Protein AF-A0A7J4UPN2-F1 (afdb_monomer_lite)

Secondary structure (DSSP, 8-state):
-HHHHHHHHHHHHHHHHHHHHHHHHHHTT---HHHHHHHHHHHHHHHTT-HHHHHHHHHHHHHHHHHHHTT---HHHHHHHTHHHHHHHHHHHHHHHHHHHHHHHHHHHHHHHHHHHHHHHHHHHHHHHHHHHHHTS--S-HHHHHHHHHHHHHHHHHHHHHHHHHHHHHHHHS-HHHHHHHHHHHHHHHHHHHHHHHHHHHTS--S-HHHHHHHHHHHHHHHHHHHHHHHHHHHHHHHHHS----------------------

Foldseek 3Di:
DVVLVVLLVVLVVLLVVLVVLVVVCVVLVFDQVPLVVLSVVLVVCSVVSVSVSSSVSSVVSVVSSCVRPPPDDDPVSVCVVCVVVVVVVVVVVVVVVVVVVLVVLLVVLVVVLVVLVVVLVVLVVVLVVLVCCVPPVVVDDPVRSVVSNVVSVVVNVVSVVVSVVSLVVSLVSDDLVVQLVVLVVVLVVLVVVLVVLVCCVVPVVVDDPVRSVVSNVVSVVVNVVSVVSNVVSVVVVVVVVPDPDPPPPPPPDDDDDDDDDDDD

Sequence (264 aa):
MDRLKEVAIETRDLITDVQQRLEEAIEKGLETPLTRKELALAVLAFERSDFDTALERIRDAQLQYVLETKGQFNVVQFLIDWWGAVIGGILFLAFFLFLLYKKLWFVFAARRLRSLQQEEKVITNLLRENQDKFFSKKVISRSQYDRFDKQYRARLTKLRQLRLKLRNARVKYVDTKLALQKVRREKKKVEELMKEVQRKYLVKRSITRQQFGDIMKSHRTRLNEIDHEMATIRDREGKKKSSPRKSRSTSRTTKSSKKRGKRK

Radius of gyration: 42.17 Å; chains: 1; bounding box: 95×73×119 Å

pLDDT: mean 86.76, std 14.01, range [42.06, 98.31]

Structure (mmCIF, N/CA/C/O backbone):
data_AF-A0A7J4UPN2-F1
#
_entry.id   AF-A0A7J4UPN2-F1
#
loop_
_atom_site.group_PDB
_atom_site.id
_atom_site.type_symbol
_atom_site.label_atom_id
_atom_site.label_alt_id
_atom_site.label_comp_id
_atom_site.label_asym_id
_atom_site.label_entity_id
_atom_site.label_seq_id
_atom_site.pdbx_PDB_ins_code
_atom_site.Cartn_x
_atom_site.Cartn_y
_atom_site.Cartn_z
_atom_site.occupancy
_atom_site.B_iso_or_equiv
_atom_site.auth_seq_id
_atom_site.auth_comp_id
_atom_site.auth_asym_id
_atom_site.auth_atom_id
_atom_site.pdbx_PDB_model_num
ATOM 1 N N . MET A 1 1 ? 26.163 -11.593 -74.245 1.00 65.19 1 MET A N 1
ATOM 2 C CA . MET A 1 1 ? 26.880 -10.449 -73.640 1.00 65.19 1 MET A CA 1
ATOM 3 C C . MET A 1 1 ? 25.948 -9.598 -72.785 1.00 65.19 1 MET A C 1
ATOM 5 O O . MET A 1 1 ? 26.338 -9.268 -71.675 1.00 65.19 1 MET A O 1
ATOM 9 N N . ASP A 1 2 ? 24.724 -9.305 -73.235 1.00 83.81 2 ASP A N 1
ATOM 10 C CA . ASP A 1 2 ? 23.806 -8.419 -72.492 1.00 83.81 2 ASP A CA 1
ATOM 11 C C . ASP A 1 2 ? 23.350 -8.986 -71.141 1.00 83.81 2 ASP A C 1
ATOM 13 O O . ASP A 1 2 ? 23.403 -8.277 -70.142 1.00 83.81 2 ASP A O 1
ATOM 17 N N . ARG A 1 3 ? 23.070 -10.295 -71.065 1.00 91.12 3 ARG A N 1
ATOM 18 C CA . ARG A 1 3 ? 22.709 -10.975 -69.806 1.00 91.12 3 ARG A CA 1
ATOM 19 C C . ARG A 1 3 ? 23.763 -10.827 -68.699 1.00 91.12 3 ARG A C 1
ATOM 21 O O . ARG A 1 3 ? 23.411 -10.607 -67.552 1.00 91.12 3 ARG A O 1
ATOM 28 N N . LEU A 1 4 ? 25.054 -10.938 -69.024 1.00 90.62 4 LEU A N 1
ATOM 29 C CA . LEU A 1 4 ? 26.124 -10.834 -68.019 1.00 90.62 4 LEU A CA 1
ATOM 30 C C . LEU A 1 4 ? 26.258 -9.410 -67.474 1.00 90.62 4 LEU A C 1
ATOM 32 O O . LEU A 1 4 ? 26.531 -9.230 -66.293 1.00 90.62 4 LEU A O 1
ATOM 36 N N . LYS A 1 5 ? 26.046 -8.400 -68.327 1.00 92.62 5 LYS A N 1
ATOM 37 C CA . LYS A 1 5 ? 26.039 -6.997 -67.900 1.00 92.62 5 LYS A CA 1
ATOM 38 C C . LYS A 1 5 ? 24.860 -6.714 -66.976 1.00 92.62 5 LYS A C 1
ATOM 40 O O . LYS A 1 5 ? 25.038 -6.047 -65.967 1.00 92.62 5 LYS A O 1
ATOM 45 N N . GLU A 1 6 ? 23.688 -7.239 -67.316 1.00 94.94 6 GLU A N 1
ATOM 46 C CA . GLU A 1 6 ? 22.478 -7.104 -66.507 1.00 94.94 6 GLU A CA 1
ATOM 47 C C . GLU A 1 6 ? 22.651 -7.752 -65.126 1.00 94.94 6 GLU A C 1
ATOM 49 O O . GLU A 1 6 ? 22.466 -7.079 -64.116 1.00 94.94 6 GLU A O 1
ATOM 54 N N . VAL A 1 7 ? 23.137 -9.000 -65.075 1.00 95.50 7 VAL A N 1
ATOM 55 C CA . VAL A 1 7 ? 23.429 -9.712 -63.816 1.00 95.50 7 VAL A CA 1
ATOM 56 C C . VAL A 1 7 ? 24.490 -8.980 -62.992 1.00 95.50 7 VAL A C 1
ATOM 58 O O . VAL A 1 7 ? 24.354 -8.869 -61.776 1.00 95.50 7 VAL A O 1
ATOM 61 N N . ALA A 1 8 ? 25.534 -8.436 -63.624 1.00 95.38 8 ALA A N 1
ATOM 62 C CA . ALA A 1 8 ? 26.562 -7.672 -62.920 1.00 95.38 8 ALA A CA 1
ATOM 63 C C . ALA A 1 8 ? 26.012 -6.373 -62.300 1.00 95.38 8 ALA A C 1
ATOM 65 O O . ALA A 1 8 ? 26.395 -6.020 -61.185 1.00 95.38 8 ALA A O 1
ATOM 66 N N . ILE A 1 9 ? 25.112 -5.668 -62.993 1.00 96.75 9 ILE A N 1
ATOM 67 C CA . ILE A 1 9 ? 24.466 -4.457 -62.466 1.00 96.75 9 ILE A CA 1
ATOM 68 C C . ILE A 1 9 ? 23.531 -4.822 -61.305 1.00 96.75 9 ILE A C 1
ATOM 70 O O . ILE A 1 9 ? 23.691 -4.269 -60.220 1.00 96.75 9 ILE A O 1
ATOM 74 N N . GLU A 1 10 ? 22.647 -5.811 -61.488 1.00 97.12 10 GLU A N 1
ATOM 75 C CA . GLU A 1 10 ? 21.734 -6.294 -60.437 1.00 97.12 10 GLU A CA 1
ATOM 76 C C . GLU A 1 10 ? 22.513 -6.713 -59.184 1.00 97.12 10 GLU A C 1
ATOM 78 O O . GLU A 1 10 ? 22.207 -6.287 -58.072 1.00 97.12 10 GLU A O 1
ATOM 83 N N . THR A 1 11 ? 23.566 -7.513 -59.359 1.00 97.25 11 THR A N 1
ATOM 84 C CA . THR A 1 11 ? 24.370 -8.014 -58.240 1.00 97.25 11 THR A CA 1
ATOM 85 C C . THR A 1 11 ? 25.054 -6.874 -57.490 1.00 97.25 11 THR A C 1
ATOM 87 O O . THR A 1 11 ? 25.071 -6.876 -56.260 1.00 97.25 11 THR A O 1
ATOM 90 N N . ARG A 1 12 ? 25.587 -5.872 -58.200 1.00 97.75 12 ARG A N 1
ATOM 91 C CA . ARG A 1 12 ? 26.207 -4.694 -57.578 1.00 97.75 12 ARG A CA 1
ATOM 92 C C . ARG A 1 12 ? 25.202 -3.896 -56.746 1.00 97.75 12 ARG A C 1
ATOM 94 O O . ARG A 1 12 ? 25.528 -3.475 -55.632 1.00 97.75 12 ARG A O 1
ATOM 101 N N . ASP A 1 13 ? 24.002 -3.697 -57.276 1.00 97.88 13 ASP A N 1
ATOM 102 C CA . ASP A 1 13 ? 22.940 -2.969 -56.584 1.00 97.88 13 ASP A CA 1
ATOM 103 C C . ASP A 1 13 ? 22.497 -3.725 -55.320 1.00 97.88 13 ASP A C 1
ATOM 105 O O . ASP A 1 13 ? 22.393 -3.127 -54.248 1.00 97.88 13 ASP A O 1
ATOM 109 N N . LEU A 1 14 ? 22.350 -5.054 -55.401 1.00 97.75 14 LEU A N 1
ATOM 110 C CA . LEU A 1 14 ? 22.027 -5.903 -54.248 1.00 97.75 14 LEU A CA 1
ATOM 111 C C . LEU A 1 14 ? 23.143 -5.914 -53.194 1.00 97.75 14 LEU A C 1
ATOM 113 O O . LEU A 1 14 ? 22.849 -5.861 -52.001 1.00 97.75 14 LEU A O 1
ATOM 117 N N . ILE A 1 15 ? 24.416 -5.947 -53.607 1.00 97.94 15 ILE A N 1
ATOM 118 C CA . ILE A 1 15 ? 25.561 -5.838 -52.687 1.00 97.94 15 ILE A CA 1
ATOM 119 C C . ILE A 1 15 ? 25.488 -4.520 -51.911 1.00 97.94 15 ILE A C 1
ATOM 121 O O . ILE A 1 15 ? 25.641 -4.524 -50.690 1.00 97.94 15 ILE A O 1
ATOM 125 N N . THR A 1 16 ? 25.205 -3.415 -52.602 1.00 98.00 16 THR A N 1
ATOM 126 C CA . THR A 1 16 ? 25.114 -2.080 -51.992 1.00 98.00 16 THR A CA 1
ATOM 127 C C . THR A 1 16 ? 23.934 -1.990 -51.012 1.00 98.00 16 THR A C 1
ATOM 129 O O . THR A 1 16 ? 24.098 -1.497 -49.897 1.00 98.00 16 THR 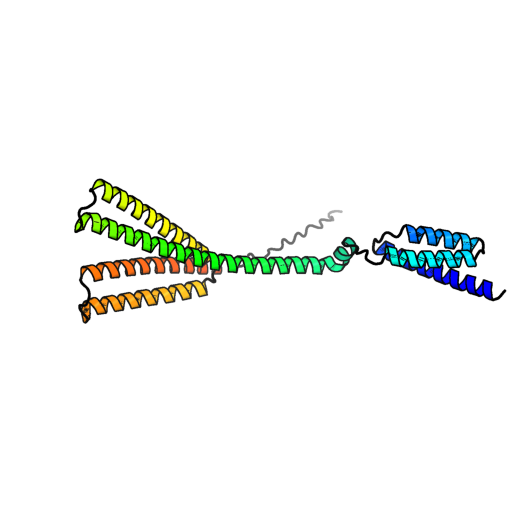A O 1
ATOM 132 N N . ASP A 1 17 ? 22.764 -2.528 -51.375 1.00 97.88 17 ASP A N 1
ATOM 133 C CA . ASP A 1 17 ? 21.579 -2.576 -50.500 1.00 97.88 17 ASP A CA 1
ATOM 134 C C . ASP A 1 17 ? 21.827 -3.416 -49.235 1.00 97.88 17 ASP A C 1
ATOM 136 O O . ASP A 1 17 ? 21.532 -2.973 -48.123 1.00 97.88 17 ASP A O 1
ATOM 140 N N . VAL A 1 18 ? 22.421 -4.608 -49.365 1.00 97.31 18 VAL A N 1
ATOM 141 C CA . VAL A 1 18 ? 22.729 -5.460 -48.203 1.00 97.31 18 VAL A CA 1
ATOM 142 C C . VAL A 1 18 ? 23.794 -4.826 -47.313 1.00 97.31 18 VAL A C 1
ATOM 144 O O . VAL A 1 18 ? 23.672 -4.910 -46.092 1.00 97.31 18 VAL A O 1
ATOM 147 N N . GLN A 1 19 ? 24.803 -4.161 -47.885 1.00 97.75 19 GLN A N 1
ATOM 148 C CA . GLN A 1 19 ? 25.806 -3.409 -47.121 1.00 97.75 19 GLN A CA 1
ATOM 149 C C . GLN A 1 19 ? 25.160 -2.309 -46.276 1.00 97.75 19 GLN A C 1
ATOM 151 O O . GLN A 1 19 ? 25.384 -2.265 -45.067 1.00 97.75 19 GLN A O 1
ATOM 156 N N . GLN A 1 20 ? 24.301 -1.484 -46.878 1.00 97.50 20 GLN A N 1
ATOM 157 C CA . GLN A 1 20 ? 23.612 -0.408 -46.166 1.00 97.50 20 GLN A CA 1
ATOM 158 C C . GLN A 1 20 ? 22.720 -0.952 -45.038 1.00 97.50 20 GLN A C 1
ATOM 160 O O . GLN A 1 20 ? 22.752 -0.463 -43.909 1.00 97.50 20 GLN A O 1
ATOM 165 N N . ARG A 1 21 ? 21.961 -2.020 -45.306 1.00 95.88 21 ARG A N 1
ATOM 166 C CA . ARG A 1 21 ? 21.126 -2.682 -44.290 1.00 95.88 21 ARG A CA 1
ATOM 167 C C . ARG A 1 21 ? 21.948 -3.266 -43.147 1.00 95.88 21 ARG A C 1
ATOM 169 O O . ARG A 1 21 ? 21.521 -3.235 -41.994 1.00 95.88 21 ARG A O 1
ATOM 176 N N . LEU A 1 22 ? 23.124 -3.805 -43.457 1.00 95.56 22 LEU A N 1
ATOM 177 C CA . LEU A 1 22 ? 24.036 -4.337 -42.460 1.00 95.56 22 LEU A CA 1
ATOM 178 C C . LEU A 1 22 ? 24.563 -3.227 -41.544 1.00 95.56 22 LEU A C 1
ATOM 180 O O . LEU A 1 22 ? 24.592 -3.418 -40.331 1.00 95.56 22 LEU A O 1
ATOM 184 N N . GLU A 1 23 ? 24.934 -2.075 -42.100 1.00 95.50 23 GLU A N 1
ATOM 185 C CA . GLU A 1 23 ? 25.352 -0.901 -41.325 1.00 95.50 23 GLU A CA 1
ATOM 186 C C . GLU A 1 23 ? 24.238 -0.425 -40.386 1.00 95.50 23 GLU A C 1
ATOM 188 O O . GLU A 1 23 ? 24.468 -0.297 -39.184 1.00 95.50 23 GLU A O 1
ATOM 193 N N . GLU A 1 24 ? 23.003 -0.292 -40.879 1.00 92.44 24 GLU A N 1
ATOM 194 C CA . GLU A 1 24 ? 21.856 0.059 -40.033 1.00 92.44 24 GLU A CA 1
ATOM 195 C C . GLU A 1 24 ? 21.603 -0.962 -38.914 1.00 92.44 24 GLU A C 1
ATOM 197 O O . GLU A 1 24 ? 21.225 -0.599 -37.796 1.00 92.44 24 GLU A O 1
ATOM 202 N N . ALA A 1 25 ? 21.767 -2.255 -39.204 1.00 91.31 25 ALA A N 1
ATOM 203 C CA . ALA A 1 25 ? 21.622 -3.306 -38.204 1.00 91.31 25 ALA A CA 1
ATOM 204 C C . ALA A 1 25 ? 22.700 -3.187 -37.117 1.00 91.31 25 ALA A C 1
ATOM 206 O O . ALA A 1 25 ? 22.389 -3.339 -35.936 1.00 91.31 25 ALA A O 1
ATOM 207 N N . ILE A 1 26 ? 23.933 -2.835 -37.491 1.00 89.81 26 ILE A N 1
ATOM 208 C CA . ILE A 1 26 ? 25.042 -2.596 -36.558 1.00 89.81 26 ILE A CA 1
ATOM 209 C C . ILE A 1 26 ? 24.778 -1.367 -35.690 1.00 89.81 26 ILE A C 1
ATOM 211 O O . ILE A 1 26 ? 24.984 -1.432 -34.480 1.00 89.81 26 ILE A O 1
ATOM 215 N N . GLU A 1 27 ? 24.283 -0.271 -36.270 1.00 89.31 27 GLU A N 1
ATOM 216 C CA . GLU A 1 27 ? 23.901 0.932 -35.517 1.00 89.31 27 GLU A CA 1
ATOM 217 C C . GLU A 1 27 ? 22.784 0.649 -34.507 1.00 89.31 27 GLU A C 1
ATOM 219 O O . GLU A 1 27 ? 22.793 1.171 -33.393 1.00 89.31 27 GLU A O 1
ATOM 224 N N . LYS A 1 28 ? 21.851 -0.243 -34.862 1.00 86.75 28 LYS A N 1
ATOM 225 C CA . LYS A 1 28 ? 20.802 -0.751 -33.963 1.00 86.75 28 LYS A CA 1
ATOM 226 C C . LYS A 1 28 ? 21.323 -1.798 -32.965 1.00 86.75 28 LYS A C 1
ATOM 228 O O . LYS A 1 28 ? 20.554 -2.280 -32.127 1.00 86.75 28 LYS A O 1
ATOM 233 N N . GLY A 1 29 ? 22.607 -2.153 -33.027 1.00 87.00 29 GLY A N 1
ATOM 234 C CA . GLY A 1 29 ? 23.266 -3.125 -32.156 1.00 87.00 29 GLY A CA 1
ATOM 235 C C . GLY A 1 29 ? 22.807 -4.570 -32.371 1.00 87.00 29 GLY A C 1
ATOM 236 O O . GLY A 1 29 ? 22.756 -5.333 -31.411 1.00 87.00 29 GLY A O 1
ATOM 237 N N . LEU A 1 30 ? 22.417 -4.927 -33.596 1.00 90.00 30 LEU A N 1
ATOM 238 C CA . LEU A 1 30 ? 22.050 -6.288 -33.991 1.00 90.00 30 LEU A CA 1
ATOM 239 C C . LEU A 1 30 ? 23.285 -7.050 -34.488 1.00 90.00 30 LEU A C 1
ATOM 241 O O . LEU A 1 30 ? 24.109 -6.515 -35.235 1.00 90.00 30 LEU A O 1
ATOM 245 N N . GLU A 1 31 ? 23.400 -8.316 -34.094 1.00 90.12 31 GLU A N 1
ATOM 246 C CA . GLU A 1 31 ? 24.482 -9.196 -34.535 1.00 90.12 31 GLU A CA 1
ATOM 247 C C . GLU A 1 31 ? 24.048 -10.000 -35.764 1.00 90.12 31 GLU A C 1
ATOM 249 O O . GLU A 1 31 ? 23.067 -10.741 -35.724 1.00 90.12 31 GLU A O 1
ATOM 254 N N . THR A 1 32 ? 24.803 -9.864 -36.856 1.00 93.12 32 THR A N 1
ATOM 255 C CA . THR A 1 32 ? 24.514 -10.484 -38.163 1.00 93.12 32 THR A CA 1
ATOM 256 C C . THR A 1 32 ? 25.732 -11.237 -38.732 1.00 93.12 32 THR A C 1
ATOM 258 O O . THR A 1 32 ? 26.275 -10.876 -39.786 1.00 93.12 32 THR A O 1
ATOM 261 N N . PRO A 1 33 ? 26.266 -12.243 -38.009 1.00 94.94 33 PRO A N 1
ATOM 262 C CA . PRO A 1 33 ? 27.505 -12.919 -38.386 1.00 94.94 33 PRO A CA 1
ATOM 263 C C . PRO A 1 33 ? 27.395 -13.718 -39.692 1.00 94.94 33 PRO A C 1
ATOM 265 O O . PRO A 1 33 ? 28.364 -13.746 -40.456 1.00 94.94 33 PRO A O 1
ATOM 268 N N . LEU A 1 34 ? 26.251 -14.354 -39.971 1.00 94.50 34 LEU A N 1
ATOM 269 C CA . LEU A 1 34 ? 26.072 -15.166 -41.177 1.00 94.50 34 LEU A CA 1
ATOM 270 C C . LEU A 1 34 ? 25.905 -14.268 -42.403 1.00 94.50 34 LEU A C 1
ATOM 272 O O . LEU A 1 34 ? 26.635 -14.435 -43.381 1.00 94.50 34 LEU A O 1
ATOM 276 N N . THR A 1 35 ? 25.074 -13.227 -42.291 1.00 96.31 35 THR A N 1
ATOM 277 C CA . THR A 1 35 ? 24.892 -12.230 -43.356 1.00 96.31 35 THR A CA 1
ATOM 278 C C . THR A 1 35 ? 26.224 -11.610 -43.781 1.00 96.31 35 THR A C 1
ATOM 280 O O . THR A 1 35 ? 26.509 -11.499 -44.972 1.00 96.31 35 THR A O 1
ATOM 283 N N . ARG A 1 36 ? 27.0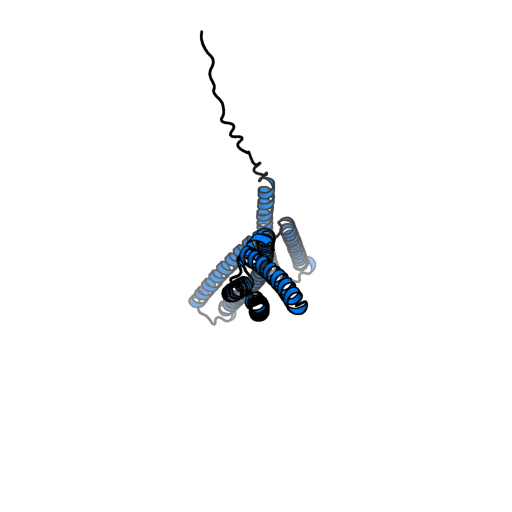81 -11.243 -42.814 1.00 96.56 36 ARG A N 1
ATOM 284 C CA . ARG A 1 36 ? 28.430 -10.712 -43.089 1.00 96.56 36 ARG A CA 1
ATOM 285 C C . ARG A 1 36 ? 29.289 -11.684 -43.885 1.00 96.56 36 ARG A C 1
ATOM 287 O O . ARG A 1 36 ? 30.027 -11.262 -44.774 1.00 96.56 36 ARG A O 1
ATOM 294 N N . LYS A 1 37 ? 29.221 -12.969 -43.541 1.00 97.62 37 LYS A N 1
ATOM 295 C CA . LYS A 1 37 ? 30.007 -14.016 -44.189 1.00 97.62 37 LYS A CA 1
ATOM 296 C C . LYS A 1 37 ? 29.568 -14.217 -45.639 1.00 97.62 37 LYS A C 1
ATOM 298 O O . LYS A 1 37 ? 30.428 -14.212 -46.515 1.00 97.62 37 LYS A O 1
ATOM 303 N N . GLU A 1 38 ? 28.269 -14.356 -45.904 1.00 97.25 38 GLU A N 1
ATOM 304 C CA . GLU A 1 38 ? 27.767 -14.531 -47.277 1.00 97.25 38 GLU A CA 1
ATOM 305 C C . GLU A 1 38 ? 27.972 -13.275 -48.130 1.00 97.25 38 GLU A C 1
ATOM 307 O O . GLU A 1 38 ? 28.371 -13.384 -49.287 1.00 97.25 38 GLU A O 1
ATOM 312 N N . LEU A 1 39 ? 27.819 -12.079 -47.550 1.00 97.88 39 LEU A N 1
ATOM 313 C CA . LEU A 1 39 ? 28.133 -10.824 -48.234 1.00 97.88 39 LEU A CA 1
ATOM 314 C C . LEU A 1 39 ? 29.610 -10.758 -48.655 1.00 97.88 39 LEU A C 1
ATOM 316 O O . LEU A 1 39 ? 29.910 -10.382 -49.785 1.00 97.88 39 LEU A O 1
ATOM 320 N N . ALA A 1 40 ? 30.538 -11.160 -47.781 1.00 98.00 40 ALA A N 1
ATOM 321 C CA . ALA A 1 40 ? 31.961 -11.201 -48.116 1.00 98.00 40 ALA A CA 1
ATOM 322 C C . ALA A 1 40 ? 32.261 -12.199 -49.250 1.00 98.00 40 ALA A C 1
ATOM 324 O O . ALA A 1 40 ? 33.056 -11.900 -50.140 1.00 98.00 40 ALA A O 1
ATOM 325 N N . LEU A 1 41 ? 31.603 -13.365 -49.255 1.00 97.62 41 LEU A N 1
ATOM 326 C CA . LEU A 1 41 ? 31.724 -14.344 -50.340 1.00 97.62 41 LEU A CA 1
ATOM 327 C C . LEU A 1 41 ? 31.147 -13.814 -51.661 1.00 97.62 41 LEU A C 1
ATOM 329 O O . LEU A 1 41 ? 31.763 -14.016 -52.707 1.00 97.62 41 LEU A O 1
ATOM 333 N N . ALA A 1 42 ? 30.017 -13.104 -51.613 1.00 98.06 42 ALA A N 1
ATOM 334 C CA . ALA A 1 42 ? 29.411 -12.466 -52.780 1.00 98.06 42 ALA A CA 1
ATOM 335 C C . ALA A 1 42 ? 30.342 -11.410 -53.397 1.00 98.06 42 ALA A C 1
ATOM 337 O O . ALA A 1 42 ? 30.559 -11.421 -54.607 1.00 98.06 42 ALA A O 1
ATOM 338 N N . VAL A 1 43 ? 30.952 -10.548 -52.572 1.00 98.19 43 VAL A N 1
ATOM 339 C CA . VAL A 1 43 ? 31.923 -9.534 -53.025 1.00 98.19 43 VAL A CA 1
ATOM 340 C C . VAL A 1 43 ? 33.150 -10.192 -53.663 1.00 98.19 43 VAL A C 1
ATOM 342 O O . VAL A 1 43 ? 33.551 -9.796 -54.754 1.00 98.19 43 VAL A O 1
ATOM 345 N N . LEU A 1 44 ? 33.702 -11.246 -53.051 1.00 98.25 44 LEU A N 1
ATOM 346 C CA . LEU A 1 44 ? 34.853 -11.971 -53.605 1.00 98.25 44 LEU A CA 1
ATOM 347 C C . LEU A 1 44 ? 34.544 -12.647 -54.952 1.00 98.25 44 LEU A C 1
ATOM 349 O O . LEU A 1 44 ? 35.398 -12.666 -55.839 1.00 98.25 44 LEU A O 1
ATOM 353 N N . ALA A 1 45 ? 33.348 -13.219 -55.116 1.00 97.38 45 ALA A N 1
ATOM 354 C CA . ALA A 1 45 ? 32.913 -13.792 -56.391 1.00 97.38 45 ALA A CA 1
ATOM 355 C C . ALA A 1 45 ? 32.712 -12.698 -57.457 1.00 97.38 45 ALA A C 1
ATOM 357 O O . ALA A 1 45 ? 33.156 -12.849 -58.596 1.00 97.38 45 ALA A O 1
ATOM 358 N N . PHE A 1 46 ? 32.133 -11.559 -57.062 1.00 97.81 46 PHE A N 1
ATOM 359 C C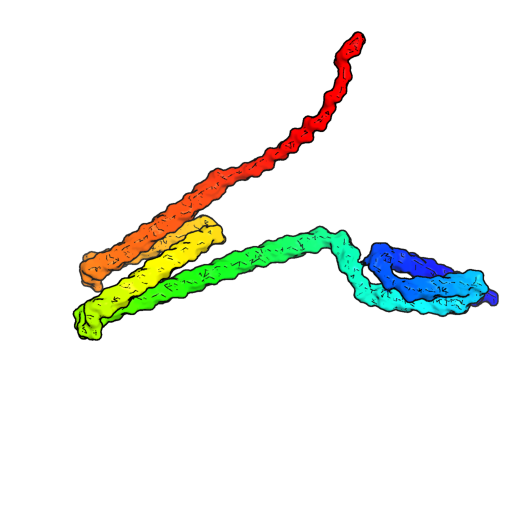A . PHE A 1 46 ? 31.918 -10.405 -57.932 1.00 97.81 46 PHE A CA 1
ATOM 360 C C . PHE A 1 46 ? 33.238 -9.810 -58.445 1.00 97.81 46 PHE A C 1
ATOM 362 O O . PHE A 1 46 ? 33.377 -9.554 -59.640 1.00 97.81 46 PHE A O 1
ATOM 369 N N . GLU A 1 47 ? 34.241 -9.655 -57.574 1.00 97.56 47 GLU A N 1
ATOM 370 C CA . GLU A 1 47 ? 35.589 -9.187 -57.940 1.00 97.56 47 GLU A CA 1
ATOM 371 C C . GLU A 1 47 ? 36.289 -10.123 -58.936 1.00 97.56 47 GLU A C 1
ATOM 373 O O . GLU A 1 47 ? 37.042 -9.675 -59.800 1.00 97.56 47 GLU A O 1
ATOM 378 N N . ARG A 1 48 ? 35.998 -11.428 -58.866 1.00 97.75 48 ARG A N 1
ATOM 379 C CA . ARG A 1 48 ? 36.477 -12.439 -59.823 1.00 97.75 48 ARG A CA 1
ATOM 380 C C . ARG A 1 48 ? 35.679 -12.474 -61.128 1.00 97.75 48 ARG A C 1
ATOM 382 O O . ARG A 1 48 ? 35.969 -13.308 -61.980 1.00 97.75 48 ARG A O 1
ATOM 389 N N . SER A 1 49 ? 34.709 -11.574 -61.300 1.00 96.50 49 SER A N 1
ATOM 390 C CA . SER A 1 49 ? 33.770 -11.549 -62.430 1.00 96.50 49 SER A CA 1
ATOM 391 C C . SER A 1 49 ? 32.895 -12.809 -62.550 1.00 96.50 49 SER A C 1
ATOM 393 O O . SER A 1 49 ? 32.350 -13.083 -63.619 1.00 96.50 49 SER A O 1
ATOM 395 N N . ASP A 1 50 ? 32.734 -13.569 -61.461 1.00 97.44 50 ASP A N 1
ATOM 396 C CA . ASP A 1 50 ? 31.816 -14.709 -61.366 1.00 97.44 50 ASP A CA 1
ATOM 397 C C . ASP A 1 50 ? 30.446 -14.213 -60.877 1.00 97.44 50 ASP A C 1
ATOM 399 O O . ASP A 1 50 ? 30.077 -14.327 -59.704 1.00 97.44 50 ASP A O 1
ATOM 403 N N . PHE A 1 51 ? 29.728 -13.548 -61.787 1.00 96.88 51 PHE A N 1
ATOM 404 C CA . PHE A 1 51 ? 28.513 -12.804 -61.452 1.00 96.88 51 PHE A CA 1
ATOM 405 C C . PHE A 1 51 ? 27.327 -13.703 -61.081 1.00 96.88 51 PHE A C 1
ATOM 407 O O . PHE A 1 51 ? 26.530 -13.312 -60.234 1.00 96.88 51 PHE A O 1
ATOM 414 N N . ASP A 1 52 ? 27.221 -14.905 -61.656 1.00 96.56 52 ASP A N 1
ATOM 415 C CA . ASP A 1 52 ? 26.140 -15.846 -61.330 1.00 96.56 52 ASP A CA 1
ATOM 416 C C . ASP A 1 52 ? 26.285 -16.362 -59.887 1.00 96.56 52 ASP A C 1
ATOM 418 O O . ASP A 1 52 ? 25.327 -16.322 -59.110 1.00 96.56 52 ASP A O 1
ATOM 422 N N . THR A 1 53 ? 27.501 -16.756 -59.489 1.00 97.06 53 THR A N 1
ATOM 423 C CA . THR A 1 53 ? 27.785 -17.182 -58.110 1.00 97.06 53 THR A CA 1
ATOM 424 C C . THR A 1 53 ? 27.624 -16.023 -57.128 1.00 97.06 53 THR A C 1
ATOM 426 O O . THR A 1 53 ? 27.074 -16.196 -56.039 1.00 97.06 53 THR A O 1
ATOM 429 N N . ALA A 1 54 ? 28.073 -14.819 -57.496 1.00 97.75 54 ALA A N 1
ATOM 430 C CA . ALA A 1 54 ? 27.897 -13.629 -56.667 1.00 97.75 54 ALA A CA 1
ATOM 431 C C . ALA A 1 54 ? 26.411 -13.295 -56.437 1.00 97.75 54 ALA A C 1
ATOM 433 O O . ALA A 1 54 ? 26.033 -12.953 -55.314 1.00 97.75 54 ALA A O 1
ATOM 434 N N . LEU A 1 55 ? 25.568 -13.451 -57.466 1.00 97.81 55 LEU A N 1
ATOM 435 C CA . LEU A 1 55 ? 24.123 -13.234 -57.381 1.00 97.81 55 LEU A CA 1
ATOM 436 C C . LEU A 1 55 ? 23.434 -14.243 -56.446 1.00 97.81 55 LEU A C 1
ATOM 438 O O . LEU A 1 55 ? 22.551 -13.877 -55.670 1.00 97.81 55 LEU A O 1
ATOM 442 N N . GLU A 1 56 ? 23.826 -15.515 -56.496 1.00 97.81 56 GLU A N 1
ATOM 443 C CA . GLU A 1 56 ? 23.305 -16.535 -55.579 1.00 97.81 56 GLU A CA 1
ATOM 444 C C . GLU A 1 56 ? 23.688 -16.209 -54.127 1.00 97.81 56 GLU A C 1
ATOM 446 O O . GLU A 1 56 ? 22.828 -16.134 -53.248 1.00 97.81 56 GLU A O 1
ATOM 451 N N . ARG A 1 57 ? 24.964 -15.875 -53.894 1.00 97.62 57 ARG A N 1
ATOM 452 C CA . ARG A 1 57 ? 25.487 -15.529 -52.563 1.00 97.62 57 ARG A CA 1
ATOM 453 C C . ARG A 1 57 ? 24.843 -14.286 -51.968 1.00 97.62 57 ARG A C 1
ATOM 455 O O . ARG A 1 57 ? 24.576 -14.256 -50.768 1.00 97.62 57 ARG A O 1
ATOM 462 N N . ILE A 1 58 ? 24.569 -13.259 -52.774 1.00 98.31 58 ILE A N 1
ATOM 463 C CA . ILE A 1 58 ? 23.916 -12.050 -52.259 1.00 98.31 58 ILE A CA 1
ATOM 464 C C . ILE A 1 58 ? 22.442 -12.295 -51.914 1.00 98.31 58 ILE A C 1
ATOM 466 O O . ILE A 1 58 ? 21.942 -11.728 -50.943 1.00 98.31 58 ILE A O 1
ATOM 470 N N . ARG A 1 59 ? 21.750 -13.184 -52.642 1.00 97.94 59 ARG A N 1
ATOM 471 C CA . ARG A 1 59 ? 20.379 -13.605 -52.307 1.00 97.94 59 ARG A CA 1
ATOM 472 C C . ARG A 1 59 ? 20.345 -14.414 -51.012 1.00 97.94 59 ARG A C 1
ATOM 474 O O . ARG A 1 59 ? 19.482 -14.168 -50.167 1.00 97.94 59 ARG A O 1
ATOM 481 N N . ASP A 1 60 ? 21.321 -15.296 -50.811 1.00 97.69 60 ASP A N 1
ATOM 482 C CA . ASP A 1 60 ? 21.502 -16.004 -49.542 1.00 97.69 60 ASP A CA 1
ATOM 483 C C . ASP A 1 60 ? 21.795 -15.033 -48.392 1.00 97.69 60 ASP A C 1
ATOM 485 O O . ASP A 1 60 ? 21.190 -15.143 -47.324 1.00 97.69 60 ASP A O 1
ATOM 489 N N . ALA A 1 61 ? 22.649 -14.028 -48.615 1.00 97.94 61 ALA A N 1
ATOM 490 C CA . ALA A 1 61 ? 22.919 -12.980 -47.634 1.00 97.94 61 ALA A CA 1
ATOM 491 C C . ALA A 1 61 ? 21.650 -12.180 -47.286 1.00 97.94 61 ALA A C 1
ATOM 493 O O . ALA A 1 61 ? 21.398 -11.921 -46.112 1.00 97.94 61 ALA A O 1
ATOM 494 N N . GLN A 1 62 ? 20.806 -11.831 -48.265 1.00 97.69 62 GLN A N 1
ATOM 495 C CA . GLN A 1 62 ? 19.516 -11.178 -48.004 1.00 97.69 62 GLN A CA 1
ATOM 496 C C . GLN A 1 62 ? 18.585 -12.056 -47.166 1.00 97.69 62 GLN A C 1
ATOM 498 O O . GLN A 1 62 ? 17.965 -11.569 -46.217 1.00 97.69 62 GLN A O 1
ATOM 503 N N . LEU A 1 63 ? 18.486 -13.346 -47.493 1.00 96.94 63 LEU A N 1
ATOM 504 C CA . LEU A 1 63 ? 17.662 -14.286 -46.740 1.00 96.94 63 LEU A CA 1
ATOM 505 C C . LEU A 1 63 ? 18.157 -14.407 -45.295 1.00 96.94 63 LEU A C 1
ATOM 507 O O . LEU A 1 63 ? 17.360 -14.309 -44.360 1.00 96.94 63 LEU A O 1
ATOM 511 N N . GLN A 1 64 ? 19.468 -14.563 -45.109 1.00 96.88 64 GLN A N 1
ATOM 512 C CA . GLN A 1 64 ? 20.091 -14.619 -43.790 1.00 96.88 64 GLN A CA 1
ATOM 513 C C . GLN A 1 64 ? 19.899 -13.318 -43.016 1.00 96.88 64 GLN A C 1
ATOM 515 O O . GLN A 1 64 ? 19.545 -13.384 -41.844 1.00 96.88 64 GLN A O 1
ATOM 520 N N . TYR A 1 65 ? 20.004 -12.155 -43.664 1.00 96.25 65 TYR A N 1
ATOM 521 C CA . TYR A 1 65 ? 19.739 -10.865 -43.029 1.00 96.25 65 TYR A CA 1
ATOM 522 C C . TYR A 1 65 ? 18.328 -10.815 -42.457 1.00 96.25 65 TYR A C 1
ATOM 524 O O . TYR A 1 65 ? 18.139 -10.438 -41.300 1.00 96.25 65 TYR A O 1
ATOM 532 N N . VAL A 1 66 ? 17.324 -11.237 -43.233 1.00 95.12 66 VAL A N 1
ATOM 533 C CA . VAL A 1 66 ? 15.946 -11.302 -42.736 1.00 95.12 66 VAL A CA 1
ATOM 534 C C . VAL A 1 66 ? 15.833 -12.293 -41.580 1.00 95.12 66 VAL A C 1
ATOM 536 O O . VAL A 1 66 ? 15.176 -11.976 -40.596 1.00 95.12 66 VAL A O 1
ATOM 539 N N . LEU A 1 67 ? 16.464 -13.465 -41.651 1.00 93.94 67 LEU A N 1
ATOM 540 C CA . LEU A 1 67 ? 16.401 -14.466 -40.579 1.00 93.94 67 LEU A CA 1
ATOM 541 C C . LEU A 1 67 ? 17.097 -14.010 -39.287 1.00 93.94 67 LEU A C 1
ATOM 543 O O . LEU A 1 67 ? 16.575 -14.263 -38.204 1.00 93.94 67 LEU A O 1
ATOM 547 N N . GLU A 1 68 ? 18.241 -13.334 -39.392 1.00 92.12 68 GLU A N 1
ATOM 548 C CA . GLU A 1 68 ? 19.022 -12.848 -38.250 1.00 92.12 68 GLU A CA 1
ATOM 549 C C . GLU A 1 68 ? 18.389 -11.603 -37.618 1.00 92.12 68 GLU A C 1
ATOM 551 O O . GLU A 1 68 ? 18.370 -11.480 -36.397 1.00 92.12 68 GLU A O 1
ATOM 556 N N . THR A 1 69 ? 17.819 -10.694 -38.414 1.00 92.12 69 THR A N 1
ATOM 557 C CA . THR A 1 69 ? 17.222 -9.452 -37.891 1.00 92.12 69 THR A CA 1
ATOM 558 C C . THR A 1 69 ? 15.766 -9.608 -37.459 1.00 92.12 69 THR A C 1
ATOM 560 O O . THR A 1 69 ? 15.302 -8.905 -36.553 1.00 92.12 69 THR A O 1
ATOM 563 N N . LYS A 1 70 ? 15.007 -10.534 -38.057 1.00 89.31 70 LYS A N 1
ATOM 564 C CA . LYS A 1 70 ? 13.589 -10.720 -37.732 1.00 89.31 70 LYS A CA 1
ATOM 565 C C . LYS A 1 70 ? 13.430 -11.341 -36.347 1.00 89.31 70 LYS A C 1
ATOM 567 O O . LYS A 1 70 ? 13.681 -12.519 -36.132 1.00 89.31 70 LYS A O 1
ATOM 572 N N . GLY A 1 71 ? 12.918 -10.540 -35.416 1.00 78.69 71 GLY A N 1
ATOM 573 C CA . GLY A 1 71 ? 12.635 -10.964 -34.043 1.00 78.69 71 GLY A CA 1
ATOM 574 C C . GLY A 1 71 ? 13.745 -10.644 -33.044 1.00 78.69 71 GLY A C 1
ATOM 575 O O . GLY A 1 71 ? 13.530 -10.824 -31.845 1.00 78.69 71 GLY A O 1
ATOM 576 N N . GLN A 1 72 ? 14.886 -10.107 -33.489 1.00 84.25 72 GLN A N 1
ATOM 577 C CA . GLN A 1 72 ? 15.867 -9.542 -32.571 1.00 84.25 72 GLN A CA 1
ATOM 578 C C . GLN A 1 72 ? 15.404 -8.157 -32.112 1.00 84.25 72 GLN A C 1
ATOM 580 O O . GLN A 1 72 ? 15.387 -7.186 -32.865 1.00 84.25 72 GLN A O 1
ATOM 585 N N . PHE A 1 73 ? 14.992 -8.078 -30.849 1.00 77.75 73 PHE A N 1
ATOM 586 C CA . PHE A 1 73 ? 14.661 -6.822 -30.193 1.00 77.75 73 PHE A CA 1
ATOM 587 C C . PHE A 1 73 ? 15.822 -6.406 -29.297 1.00 77.75 73 PHE A C 1
ATOM 589 O O . PHE A 1 73 ? 16.039 -6.997 -28.235 1.00 77.75 73 PHE A O 1
ATOM 596 N N . ASN A 1 74 ? 16.565 -5.378 -29.707 1.00 84.38 74 ASN A N 1
ATOM 597 C CA . ASN A 1 74 ? 17.611 -4.828 -28.861 1.00 84.38 74 ASN A CA 1
ATOM 598 C C . ASN A 1 74 ? 16.989 -3.968 -27.750 1.00 84.38 74 ASN A C 1
ATOM 600 O O . ASN A 1 74 ? 16.646 -2.799 -27.942 1.00 84.38 74 ASN A O 1
ATOM 604 N N . VAL A 1 75 ? 16.857 -4.567 -26.564 1.00 83.00 75 VAL A N 1
ATOM 605 C CA . VAL A 1 75 ? 16.320 -3.915 -25.361 1.00 83.00 75 VAL A CA 1
ATOM 606 C C . VAL A 1 75 ? 17.118 -2.658 -25.014 1.00 83.00 75 VAL A C 1
ATOM 608 O O . VAL A 1 75 ? 16.533 -1.679 -24.561 1.00 83.00 75 VAL A O 1
ATOM 611 N N . VAL A 1 76 ? 18.434 -2.652 -25.250 1.00 85.81 76 VAL A N 1
ATOM 612 C CA . VAL A 1 76 ? 19.301 -1.512 -24.924 1.00 85.81 76 VAL A CA 1
ATOM 613 C C . VAL A 1 76 ? 18.976 -0.318 -25.814 1.00 85.81 76 VAL A C 1
ATOM 615 O O . VAL A 1 76 ? 18.737 0.769 -25.292 1.00 85.81 76 VAL A O 1
ATOM 618 N N . GLN A 1 77 ? 18.889 -0.534 -27.129 1.00 85.12 77 GLN A N 1
ATOM 619 C CA . GLN A 1 77 ? 18.534 0.518 -28.082 1.00 85.12 77 GLN A CA 1
ATOM 620 C C . GLN A 1 77 ? 17.140 1.079 -27.785 1.00 85.12 77 GLN A C 1
ATOM 622 O O . GLN A 1 77 ? 16.962 2.288 -27.680 1.00 85.12 77 GLN A O 1
ATOM 627 N N . PHE A 1 78 ? 16.169 0.200 -27.515 1.00 88.44 78 PHE A N 1
ATOM 628 C CA . PHE A 1 78 ? 14.830 0.620 -27.111 1.00 88.44 78 PHE A CA 1
ATOM 629 C C . PHE A 1 78 ? 14.837 1.469 -25.831 1.00 88.44 78 PHE A C 1
ATOM 631 O O . PHE A 1 78 ? 14.131 2.474 -25.749 1.00 88.44 78 PHE A O 1
ATOM 638 N N . LEU A 1 79 ? 15.639 1.091 -24.830 1.00 90.44 79 LEU A N 1
ATOM 639 C CA . LEU A 1 79 ? 15.789 1.868 -23.602 1.00 90.44 79 LEU A CA 1
ATOM 640 C C . LEU A 1 79 ? 16.417 3.237 -23.864 1.00 90.44 79 LEU A C 1
ATOM 642 O O . LEU A 1 79 ? 15.995 4.192 -23.222 1.00 90.44 79 LEU A O 1
ATOM 646 N N . ILE A 1 80 ? 17.392 3.341 -24.769 1.00 90.19 80 ILE A N 1
ATOM 647 C CA . ILE A 1 80 ? 18.036 4.612 -25.131 1.00 90.19 80 ILE A CA 1
ATOM 648 C C . ILE A 1 80 ? 17.057 5.514 -25.881 1.00 90.19 80 ILE A C 1
ATOM 650 O O . ILE A 1 80 ? 16.926 6.681 -25.525 1.00 90.19 80 ILE A O 1
ATOM 654 N N . ASP A 1 81 ? 16.324 4.981 -26.854 1.00 91.56 81 ASP A N 1
ATOM 655 C CA . ASP A 1 81 ? 15.382 5.762 -27.660 1.00 91.56 81 ASP A CA 1
ATOM 656 C C . ASP A 1 81 ? 14.178 6.235 -26.827 1.00 91.56 81 ASP A C 1
ATOM 658 O O . ASP A 1 81 ? 13.696 7.360 -26.973 1.00 91.56 81 ASP A O 1
ATOM 662 N N . TRP A 1 82 ? 13.711 5.397 -25.894 1.00 94.56 82 TRP A N 1
ATOM 663 C CA . TRP A 1 82 ? 12.479 5.620 -25.129 1.00 94.56 82 TRP A CA 1
ATOM 664 C C . TRP A 1 82 ? 12.692 5.851 -23.630 1.00 94.56 82 TRP A C 1
ATOM 666 O O . TRP A 1 82 ? 11.739 5.744 -22.852 1.00 94.56 82 TRP A O 1
ATOM 676 N N . TRP A 1 83 ? 13.899 6.216 -23.190 1.00 93.94 83 TRP A N 1
ATOM 677 C CA . TRP A 1 83 ? 14.233 6.350 -21.762 1.00 93.94 83 TRP A CA 1
ATOM 678 C C . TRP A 1 83 ? 13.241 7.240 -20.990 1.00 93.94 83 TRP A C 1
ATOM 680 O O . TRP A 1 83 ? 12.822 6.904 -19.880 1.00 93.94 83 TRP A O 1
ATOM 690 N N . GLY A 1 84 ? 12.795 8.346 -21.598 1.00 95.81 84 GLY A N 1
ATOM 691 C CA . GLY A 1 84 ? 11.813 9.256 -21.007 1.00 95.81 84 GLY A CA 1
ATOM 692 C C . GLY A 1 84 ? 10.436 8.613 -20.807 1.00 95.81 84 GLY A C 1
ATOM 693 O O . GLY A 1 84 ? 9.818 8.790 -19.754 1.00 95.81 84 GLY A O 1
ATOM 694 N N . ALA A 1 85 ? 9.971 7.821 -21.777 1.00 95.81 85 ALA A N 1
ATOM 695 C CA . ALA A 1 85 ? 8.707 7.093 -21.681 1.00 95.81 85 ALA A CA 1
ATOM 696 C C . ALA A 1 85 ? 8.786 5.961 -20.649 1.00 95.81 85 ALA A C 1
ATOM 698 O O . ALA A 1 85 ? 7.850 5.781 -19.870 1.00 95.81 85 ALA A O 1
ATOM 699 N N . VAL A 1 86 ? 9.920 5.254 -20.579 1.00 94.88 86 VAL A N 1
ATOM 700 C CA . VAL A 1 86 ? 10.169 4.213 -19.570 1.00 94.88 86 VAL A CA 1
ATOM 701 C C . VAL A 1 86 ? 10.121 4.809 -18.160 1.00 94.88 86 VAL A C 1
ATOM 703 O O . VAL A 1 86 ? 9.377 4.319 -17.309 1.00 94.88 86 VAL A O 1
ATOM 706 N N . ILE A 1 87 ? 10.837 5.911 -17.910 1.00 95.88 87 ILE A N 1
ATOM 707 C CA . ILE A 1 87 ? 10.813 6.596 -16.607 1.00 95.88 87 ILE A CA 1
ATOM 708 C C . ILE A 1 87 ? 9.408 7.115 -16.287 1.00 95.88 87 ILE A C 1
ATOM 710 O O . ILE A 1 87 ? 8.923 6.928 -15.168 1.00 95.88 87 ILE A O 1
ATOM 714 N N . GLY A 1 88 ? 8.731 7.734 -17.258 1.00 97.38 88 GLY A N 1
ATOM 715 C CA . GLY A 1 88 ? 7.357 8.209 -17.099 1.00 97.38 88 GLY A CA 1
ATOM 716 C C . GLY A 1 88 ? 6.394 7.081 -16.722 1.00 97.38 88 GLY A C 1
ATOM 717 O O . GLY A 1 88 ? 5.617 7.224 -15.777 1.00 97.38 88 GLY A O 1
ATOM 718 N N . GLY A 1 89 ? 6.503 5.934 -17.395 1.00 97.38 89 GLY A N 1
ATOM 719 C CA . GLY A 1 89 ? 5.727 4.730 -17.111 1.00 97.38 89 GLY A CA 1
ATOM 720 C C . GLY A 1 89 ? 5.984 4.184 -15.707 1.00 97.38 89 GLY A C 1
ATOM 721 O O . GLY A 1 89 ? 5.033 3.895 -14.980 1.00 97.38 89 GLY A O 1
ATOM 722 N N . ILE A 1 90 ? 7.248 4.121 -15.277 1.00 96.50 90 ILE A N 1
ATOM 723 C CA . ILE A 1 90 ? 7.617 3.683 -13.922 1.00 96.50 90 ILE A CA 1
ATOM 724 C C . ILE A 1 90 ? 7.049 4.635 -12.863 1.00 96.50 90 ILE A C 1
ATOM 726 O O . ILE A 1 90 ? 6.469 4.180 -11.877 1.00 96.50 90 ILE 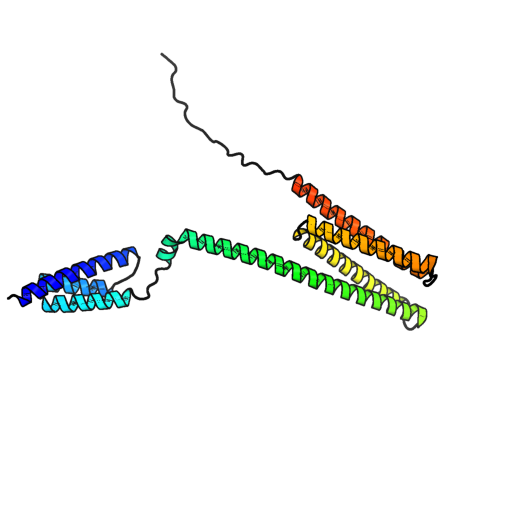A O 1
ATOM 730 N N . LEU A 1 91 ? 7.172 5.952 -13.055 1.00 97.19 91 LEU A N 1
ATOM 731 C CA . LEU A 1 91 ? 6.632 6.945 -12.122 1.00 97.19 91 LEU A CA 1
ATOM 732 C C . LEU A 1 91 ? 5.105 6.883 -12.043 1.00 97.19 91 LEU A C 1
ATOM 734 O O . LEU A 1 91 ? 4.536 6.950 -10.951 1.00 97.19 91 LEU A O 1
ATOM 738 N N . PHE A 1 92 ? 4.442 6.721 -13.187 1.00 97.44 92 PHE A N 1
ATOM 739 C CA . PHE A 1 92 ? 2.997 6.555 -13.259 1.00 97.44 92 PHE A CA 1
ATOM 740 C C . PHE A 1 92 ? 2.546 5.286 -12.531 1.00 97.44 92 PHE A C 1
ATOM 742 O O . PHE A 1 92 ? 1.649 5.337 -11.686 1.00 97.44 92 PHE A O 1
ATOM 749 N N . LEU A 1 93 ? 3.216 4.161 -12.784 1.00 97.62 93 LEU A N 1
ATOM 750 C CA . LEU A 1 93 ? 2.945 2.895 -12.115 1.00 97.62 93 LEU A CA 1
ATOM 751 C C . LEU A 1 93 ? 3.163 3.016 -10.600 1.00 97.62 93 LEU A C 1
ATOM 753 O O . LEU A 1 93 ? 2.284 2.650 -9.820 1.00 97.62 93 LEU A O 1
ATOM 757 N N . ALA A 1 94 ? 4.273 3.615 -10.165 1.00 97.12 94 ALA A N 1
ATOM 758 C CA . ALA A 1 94 ? 4.559 3.861 -8.753 1.00 97.12 94 ALA A CA 1
ATOM 759 C C . ALA A 1 94 ? 3.481 4.733 -8.086 1.00 97.12 94 ALA A C 1
ATOM 761 O O . ALA A 1 94 ? 3.035 4.437 -6.973 1.00 97.12 94 ALA A O 1
ATOM 762 N N . PHE A 1 95 ? 3.010 5.776 -8.775 1.00 96.06 95 PHE A N 1
ATOM 763 C CA . PHE A 1 95 ? 1.918 6.623 -8.300 1.00 96.06 95 PHE A CA 1
ATOM 764 C C . PHE A 1 95 ? 0.610 5.833 -8.137 1.00 96.06 95 PHE A C 1
ATOM 766 O O . PHE A 1 95 ? -0.058 5.942 -7.103 1.00 96.06 95 PHE A O 1
ATOM 773 N N . PHE A 1 96 ? 0.269 4.982 -9.107 1.00 96.31 96 PHE A N 1
ATOM 774 C CA . PHE A 1 96 ? -0.908 4.115 -9.032 1.00 96.31 96 PHE A CA 1
ATOM 775 C C . PHE A 1 96 ? -0.816 3.093 -7.896 1.00 96.31 96 PHE A C 1
ATOM 777 O O . PHE A 1 96 ? -1.763 2.972 -7.109 1.00 96.31 96 PHE A O 1
ATOM 784 N N . LEU A 1 97 ? 0.323 2.410 -7.742 1.00 95.94 97 LEU A N 1
ATOM 785 C CA . LEU A 1 97 ? 0.554 1.495 -6.620 1.00 95.94 97 LEU A CA 1
ATOM 786 C C . LEU A 1 97 ? 0.432 2.215 -5.273 1.00 95.94 97 LEU A C 1
ATOM 788 O O . LEU A 1 97 ? -0.184 1.689 -4.344 1.00 95.94 97 LEU A O 1
ATOM 792 N N . PHE A 1 98 ? 0.952 3.439 -5.167 1.00 93.19 98 PHE A N 1
ATOM 793 C CA . PHE A 1 98 ? 0.843 4.243 -3.954 1.00 93.19 98 PHE A CA 1
ATOM 794 C C . PHE A 1 98 ? -0.617 4.575 -3.598 1.00 93.19 98 PHE A C 1
ATOM 796 O O . PHE A 1 98 ? -1.033 4.430 -2.440 1.00 93.19 98 PHE A O 1
ATOM 803 N N . LEU A 1 99 ? -1.430 4.977 -4.582 1.00 89.69 99 LEU A N 1
ATOM 804 C CA . LEU A 1 99 ? -2.860 5.226 -4.374 1.00 89.69 99 LEU A CA 1
ATOM 805 C C . LEU A 1 99 ? -3.611 3.953 -3.963 1.00 89.69 99 LEU A C 1
ATOM 807 O O . LEU A 1 99 ? -4.438 3.989 -3.041 1.00 89.69 99 LEU A O 1
ATOM 811 N N . LEU A 1 100 ? -3.304 2.825 -4.608 1.00 92.62 100 LEU A N 1
ATOM 812 C CA . LEU A 1 100 ? -3.921 1.536 -4.312 1.00 92.62 100 LEU A CA 1
ATOM 813 C C . LEU A 1 100 ? -3.586 1.071 -2.890 1.00 92.62 100 LEU A C 1
ATOM 815 O O . LEU A 1 100 ? -4.490 0.721 -2.125 1.00 92.62 100 LEU A O 1
ATOM 819 N N . TYR A 1 101 ? -2.314 1.168 -2.498 1.00 91.94 101 TYR A N 1
ATOM 820 C CA . TYR A 1 101 ? -1.846 0.874 -1.145 1.00 91.94 101 TYR A CA 1
ATOM 821 C C . TYR A 1 101 ? -2.600 1.700 -0.097 1.00 91.94 101 TYR A C 1
ATOM 823 O O . TYR A 1 101 ? -3.126 1.155 0.878 1.00 91.94 101 TYR A O 1
ATOM 831 N N . LYS A 1 102 ? -2.752 3.012 -0.324 1.00 87.00 102 LYS A N 1
ATOM 832 C CA . LYS A 1 102 ? -3.500 3.897 0.582 1.00 87.00 102 LYS A CA 1
ATOM 833 C C . LYS A 1 102 ? -4.966 3.470 0.728 1.00 87.00 102 LYS A C 1
ATOM 835 O O . LYS A 1 102 ? -5.504 3.482 1.841 1.00 87.00 102 LYS A O 1
ATOM 840 N N . LYS A 1 103 ? -5.622 3.089 -0.373 1.00 87.94 103 LYS A N 1
ATOM 841 C CA . LYS A 1 103 ? -7.021 2.626 -0.371 1.00 87.94 103 LYS A CA 1
ATOM 842 C C . LYS A 1 103 ? -7.170 1.303 0.384 1.00 87.94 103 LYS A C 1
ATOM 844 O O . LYS A 1 103 ? -8.044 1.196 1.247 1.00 87.94 103 LYS A O 1
ATOM 849 N N . LEU A 1 104 ? -6.301 0.330 0.111 1.00 89.94 104 LEU A N 1
ATOM 850 C CA . LEU A 1 104 ? -6.279 -0.967 0.794 1.00 89.94 104 LEU A CA 1
ATOM 851 C C . LEU A 1 104 ? -6.053 -0.804 2.296 1.00 89.94 104 LEU A C 1
ATOM 853 O O . LEU A 1 104 ? -6.823 -1.336 3.098 1.00 89.94 104 LEU A O 1
ATOM 857 N N . TRP A 1 105 ? -5.069 0.008 2.682 1.00 87.75 105 TRP A N 1
ATOM 858 C CA . TRP A 1 105 ? -4.774 0.294 4.082 1.00 87.75 105 TRP A CA 1
ATOM 859 C C . TRP A 1 105 ? -5.982 0.905 4.808 1.00 87.75 105 TRP A C 1
ATOM 861 O O . TRP A 1 105 ? -6.308 0.512 5.929 1.00 87.75 105 TRP A O 1
ATOM 871 N N . PHE A 1 106 ? -6.718 1.815 4.157 1.00 83.81 106 PHE A N 1
ATOM 872 C CA . PHE A 1 106 ? -7.933 2.400 4.728 1.00 83.81 106 PHE A CA 1
ATOM 873 C C . PHE A 1 106 ? -9.048 1.367 4.948 1.00 83.81 106 PHE A C 1
ATOM 875 O O . PHE A 1 106 ? -9.701 1.381 5.998 1.00 83.81 106 PHE A O 1
ATOM 882 N N . VAL A 1 107 ? -9.270 0.470 3.982 1.00 87.25 107 VAL A N 1
ATOM 883 C CA . VAL A 1 107 ? -10.259 -0.616 4.098 1.00 87.25 107 VAL A CA 1
ATOM 884 C C . VAL A 1 107 ? -9.860 -1.584 5.208 1.00 87.25 107 VAL A C 1
ATOM 886 O O . VAL A 1 107 ? -10.690 -1.919 6.056 1.00 87.25 107 VAL A O 1
ATOM 889 N N . PHE A 1 108 ? -8.589 -1.979 5.252 1.00 89.44 108 PHE A N 1
ATOM 890 C CA . PHE A 1 108 ? -8.051 -2.856 6.284 1.00 89.44 108 PHE A CA 1
ATOM 891 C C . PHE A 1 108 ? -8.206 -2.246 7.681 1.00 89.44 108 PHE A C 1
ATOM 893 O O . PHE A 1 108 ? -8.763 -2.883 8.577 1.00 89.44 108 PHE A O 1
ATOM 900 N N . ALA A 1 109 ? -7.825 -0.977 7.856 1.00 87.38 109 ALA A N 1
ATOM 901 C CA . ALA A 1 109 ? -7.988 -0.262 9.118 1.00 87.38 109 ALA A CA 1
ATOM 902 C C . ALA A 1 109 ? -9.460 -0.198 9.553 1.00 87.38 109 ALA A C 1
ATOM 904 O O . ALA A 1 109 ? -9.763 -0.401 10.728 1.00 87.38 109 ALA A O 1
ATOM 905 N N . ALA A 1 110 ? -10.391 0.039 8.621 1.00 85.75 110 ALA A N 1
ATOM 906 C CA . ALA A 1 110 ? -11.822 0.063 8.918 1.00 85.75 110 ALA A CA 1
ATOM 907 C C . ALA A 1 110 ? -12.357 -1.314 9.345 1.00 85.75 110 ALA A C 1
ATOM 909 O O . ALA A 1 110 ? -13.095 -1.398 10.329 1.00 85.75 110 ALA A O 1
ATOM 910 N N . ARG A 1 111 ? -11.967 -2.389 8.645 1.00 91.88 111 ARG A N 1
ATOM 911 C CA . ARG A 1 111 ? -12.325 -3.770 9.012 1.00 91.88 111 ARG A CA 1
ATOM 912 C C . ARG A 1 111 ? -11.771 -4.134 10.388 1.00 91.88 111 ARG A C 1
ATOM 914 O O . ARG A 1 111 ? -12.520 -4.606 11.240 1.00 91.88 111 ARG A O 1
ATOM 921 N N . ARG A 1 112 ? -10.498 -3.821 10.651 1.00 92.88 112 ARG A N 1
ATOM 922 C CA . ARG A 1 112 ? -9.859 -4.075 11.948 1.00 92.88 112 ARG A CA 1
ATOM 923 C C . ARG A 1 112 ? -10.541 -3.316 13.083 1.00 92.88 112 ARG A C 1
ATOM 925 O O . ARG A 1 112 ? -10.741 -3.883 14.151 1.00 92.88 112 ARG A O 1
ATOM 932 N N . LEU A 1 113 ? -10.951 -2.067 12.854 1.00 89.75 113 LEU A N 1
ATOM 933 C CA . LEU A 1 113 ? -11.678 -1.283 13.854 1.00 89.75 113 LEU A CA 1
ATOM 934 C C . LEU A 1 113 ? -13.031 -1.914 14.214 1.00 89.75 113 LEU A C 1
ATOM 936 O O . LEU A 1 113 ? -13.389 -1.944 15.389 1.00 89.75 113 LEU A O 1
ATOM 940 N N . ARG A 1 114 ? -13.757 -2.446 13.219 1.00 91.31 114 ARG A N 1
ATOM 941 C CA . ARG A 1 114 ? -15.023 -3.168 13.439 1.00 91.31 114 ARG A CA 1
ATOM 942 C C . ARG A 1 114 ? -14.809 -4.469 14.216 1.00 91.31 114 ARG A C 1
ATOM 944 O O . ARG A 1 114 ? -15.547 -4.714 15.161 1.00 91.31 114 ARG A O 1
ATOM 951 N N . SER A 1 115 ? -13.779 -5.245 13.873 1.00 94.75 115 SER A N 1
ATOM 952 C CA . SER A 1 115 ? -13.396 -6.460 14.614 1.00 94.75 115 SER A CA 1
ATOM 953 C C . SER A 1 115 ? -13.112 -6.149 16.084 1.00 94.75 115 SER A C 1
ATOM 955 O O . SER A 1 115 ? -13.693 -6.762 16.969 1.00 94.75 115 SER A O 1
ATOM 957 N N . LEU A 1 116 ? -12.296 -5.123 16.359 1.00 92.31 116 LEU A N 1
ATOM 958 C CA . LEU A 1 116 ? -11.983 -4.713 17.733 1.00 92.31 116 LEU A CA 1
ATOM 959 C C . LEU A 1 116 ? -13.228 -4.262 18.510 1.00 92.31 116 LEU A C 1
ATOM 961 O O . LEU A 1 116 ? -13.318 -4.491 19.712 1.00 92.31 116 LEU A O 1
ATOM 965 N N . GLN A 1 117 ? -14.194 -3.631 17.838 1.00 89.56 117 GLN A N 1
ATOM 966 C CA . GLN A 1 117 ? -15.465 -3.244 18.451 1.00 89.56 117 GLN A CA 1
ATOM 967 C C . GLN A 1 117 ? -16.339 -4.462 18.786 1.00 89.56 117 GLN A C 1
ATOM 969 O O . GLN A 1 117 ? -16.983 -4.480 19.835 1.00 89.56 117 GLN A O 1
ATOM 974 N N . GLN A 1 118 ? -16.364 -5.477 17.920 1.00 93.62 118 GLN A N 1
ATOM 975 C CA . GLN A 1 118 ? -17.058 -6.737 18.196 1.00 93.62 118 GLN A CA 1
ATOM 976 C C . GLN A 1 118 ? -16.404 -7.475 19.369 1.00 93.62 118 GLN A C 1
ATOM 978 O O . GLN A 1 118 ? -17.107 -7.878 20.292 1.00 93.62 118 GLN A O 1
ATOM 983 N N . GLU A 1 119 ? -15.073 -7.562 19.393 1.00 93.94 119 GLU A N 1
ATOM 984 C CA . GLU A 1 119 ? -14.325 -8.139 20.515 1.00 93.94 119 GLU A CA 1
ATOM 985 C C . GLU A 1 119 ? -14.608 -7.397 21.831 1.00 93.94 119 GLU A C 1
ATOM 987 O O . GLU A 1 119 ? -14.876 -8.034 22.847 1.00 93.94 119 GLU A O 1
ATOM 992 N N . GLU A 1 120 ? -14.626 -6.057 21.828 1.00 91.44 120 GLU A N 1
ATOM 993 C CA . GLU A 1 120 ? -14.970 -5.266 23.020 1.00 91.44 120 GLU A CA 1
ATOM 994 C C . GLU A 1 120 ? -16.379 -5.607 23.532 1.00 91.44 120 GLU A C 1
ATOM 996 O O . GLU A 1 120 ? -16.573 -5.778 24.738 1.00 91.44 120 GLU A O 1
ATOM 1001 N N . LYS A 1 121 ? -17.354 -5.766 22.626 1.00 92.69 121 LYS A N 1
ATOM 1002 C CA . LYS A 1 121 ? -18.727 -6.158 22.977 1.00 92.69 121 LYS A CA 1
ATOM 1003 C C . LYS A 1 121 ? -18.771 -7.555 23.603 1.00 92.69 121 LYS A C 1
ATOM 1005 O O . LYS A 1 121 ? -19.429 -7.729 24.625 1.00 92.69 121 LYS A O 1
ATOM 1010 N N . VAL A 1 122 ? -18.044 -8.521 23.039 1.00 96.38 122 VAL A N 1
ATOM 1011 C CA . VAL A 1 122 ? -17.962 -9.893 23.568 1.00 96.38 122 VAL A CA 1
ATOM 1012 C C . VAL A 1 122 ? -17.350 -9.908 24.968 1.00 96.38 122 VAL A C 1
ATOM 1014 O O . VAL A 1 122 ? -17.954 -10.458 25.883 1.00 96.38 122 VAL A O 1
ATOM 1017 N N . ILE A 1 123 ? -16.207 -9.246 25.179 1.00 94.62 123 ILE A N 1
ATOM 1018 C CA . ILE A 1 123 ? -15.568 -9.200 26.505 1.00 94.62 123 ILE A CA 1
ATOM 1019 C C . ILE A 1 123 ? -16.457 -8.479 27.527 1.00 94.62 123 ILE A C 1
ATOM 1021 O O . ILE A 1 123 ? -16.523 -8.885 28.683 1.00 94.62 123 ILE A O 1
ATOM 1025 N N . THR A 1 124 ? -17.178 -7.434 27.112 1.00 90.75 124 THR A N 1
ATOM 1026 C CA . THR A 1 124 ? -18.131 -6.739 27.993 1.00 90.75 124 THR A CA 1
ATOM 1027 C C . THR A 1 124 ? -19.295 -7.648 28.395 1.00 90.75 124 THR A C 1
ATOM 1029 O O . THR A 1 124 ? -19.729 -7.611 29.544 1.00 90.75 124 THR A O 1
ATOM 1032 N N . ASN A 1 125 ? -19.783 -8.488 27.479 1.00 93.88 125 ASN A N 1
ATOM 1033 C CA . ASN A 1 125 ? -20.814 -9.474 27.790 1.00 93.88 125 ASN A CA 1
ATOM 1034 C C . ASN A 1 125 ? -20.291 -10.553 28.747 1.00 93.88 125 ASN A C 1
ATOM 1036 O O . ASN A 1 125 ? -20.967 -10.843 29.726 1.00 93.88 125 ASN A O 1
ATOM 1040 N N . LEU A 1 126 ? -19.073 -11.065 28.535 1.00 94.75 126 LEU A N 1
ATOM 1041 C CA . LEU A 1 126 ? -18.434 -12.014 29.456 1.00 94.75 126 LEU A CA 1
ATOM 1042 C C . LEU A 1 126 ? -18.239 -11.418 30.854 1.00 94.75 126 LEU A C 1
ATOM 1044 O O . LEU A 1 126 ? -18.445 -12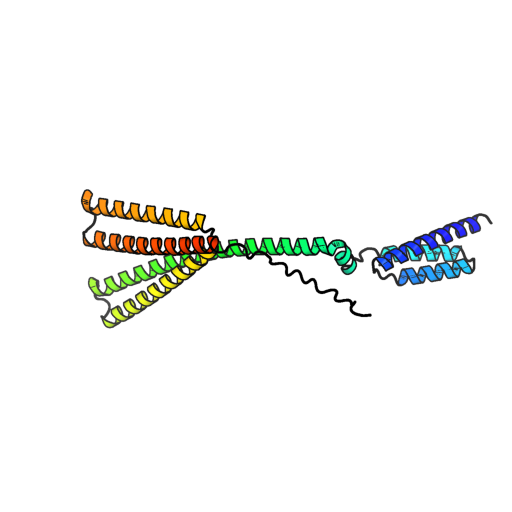.101 31.852 1.00 94.75 126 LEU A O 1
ATOM 1048 N N . LEU A 1 127 ? -17.897 -10.128 30.941 1.00 91.19 127 LEU A N 1
ATOM 1049 C CA . LEU A 1 127 ? -17.797 -9.425 32.218 1.00 91.19 127 LEU A CA 1
ATOM 1050 C C . LEU A 1 127 ? -19.149 -9.401 32.950 1.00 91.19 127 LEU A C 1
ATOM 1052 O O . LEU A 1 127 ? -19.195 -9.683 34.144 1.00 91.19 127 LEU A O 1
ATOM 1056 N N . ARG A 1 128 ? -20.244 -9.103 32.237 1.00 90.81 128 ARG A N 1
ATOM 1057 C CA . ARG A 1 128 ? -21.606 -9.116 32.799 1.00 90.81 128 ARG A CA 1
ATOM 1058 C C . ARG A 1 128 ? -22.045 -10.515 33.210 1.00 90.81 128 ARG A C 1
ATOM 1060 O O . ARG A 1 128 ? -22.614 -10.679 34.279 1.00 90.81 128 ARG A O 1
ATOM 1067 N N . GLU A 1 129 ? -21.762 -11.517 32.387 1.00 94.06 129 GLU A N 1
ATOM 1068 C CA . GLU A 1 129 ? -22.076 -12.911 32.696 1.00 94.06 129 GLU A CA 1
ATOM 1069 C C . GLU A 1 129 ? -21.305 -13.391 33.932 1.00 94.06 129 GLU A C 1
ATOM 1071 O O . GLU A 1 129 ? -21.868 -14.054 34.797 1.00 94.06 129 GLU A O 1
ATOM 1076 N N . ASN A 1 130 ? -20.033 -13.009 34.063 1.00 93.38 130 ASN A N 1
ATOM 1077 C CA . ASN A 1 130 ? -19.227 -13.308 35.243 1.00 93.38 130 ASN A CA 1
ATOM 1078 C C . ASN A 1 130 ? -19.772 -12.617 36.507 1.00 93.38 130 ASN A C 1
ATOM 1080 O O . ASN A 1 130 ? -19.797 -13.220 37.577 1.00 93.38 130 ASN A O 1
ATOM 1084 N N . GLN A 1 131 ? -20.252 -11.375 36.385 1.00 88.75 131 GLN A N 1
ATOM 1085 C CA . GLN A 1 131 ? -20.939 -10.667 37.473 1.00 88.75 131 GLN A CA 1
ATOM 1086 C C . GLN A 1 131 ? -22.236 -11.374 37.876 1.00 88.75 131 GLN A C 1
ATOM 1088 O O . GLN A 1 131 ? -22.454 -11.607 39.061 1.00 88.75 131 GLN A O 1
ATOM 1093 N N . ASP A 1 132 ? -23.058 -11.777 36.909 1.00 93.81 132 ASP A N 1
ATOM 1094 C CA . ASP A 1 132 ? -24.297 -12.522 37.152 1.00 93.81 132 ASP A CA 1
ATOM 1095 C C . ASP A 1 132 ? -24.038 -13.888 37.817 1.00 93.81 132 ASP A C 1
ATOM 1097 O O . ASP A 1 132 ? -24.719 -14.272 38.771 1.00 93.81 132 ASP A O 1
ATOM 1101 N N . LYS A 1 133 ? -22.990 -14.600 37.380 1.00 93.19 133 LYS A N 1
ATOM 1102 C CA . LYS A 1 133 ? -22.547 -15.867 37.984 1.00 93.19 133 LYS A CA 1
ATOM 1103 C C . LYS A 1 133 ? -22.133 -15.714 39.449 1.00 93.19 133 LYS A C 1
ATOM 1105 O O . LYS A 1 133 ? -22.406 -16.614 40.240 1.00 93.19 133 LYS A O 1
ATOM 1110 N N . PHE A 1 134 ? -21.497 -14.600 39.811 1.00 92.75 134 PHE A N 1
ATOM 1111 C CA . PHE A 1 134 ? -21.050 -14.341 41.180 1.00 92.75 134 PHE A CA 1
ATOM 1112 C C . PHE A 1 134 ? -22.173 -13.805 42.079 1.00 92.75 134 PHE A C 1
ATOM 1114 O O . PHE A 1 134 ? -22.433 -14.373 43.136 1.00 92.75 134 PHE A O 1
ATOM 1121 N N . PHE A 1 135 ? -22.852 -12.730 41.667 1.00 91.88 135 PHE A N 1
ATOM 1122 C CA . PHE A 1 135 ? -23.814 -12.018 42.515 1.00 91.88 135 PHE A CA 1
ATOM 1123 C C . PHE A 1 135 ? -25.200 -12.665 42.533 1.00 91.88 135 PHE A C 1
ATOM 1125 O O . PHE A 1 135 ? -25.800 -12.767 43.602 1.00 91.88 135 PHE A O 1
ATOM 1132 N N . SER A 1 136 ? -25.701 -13.106 41.376 1.00 92.88 136 SER A N 1
ATOM 1133 C CA . SER A 1 136 ? -27.055 -13.658 41.263 1.00 92.88 136 SER A CA 1
ATOM 1134 C C . SER A 1 136 ? -27.048 -15.162 41.520 1.00 92.88 136 SER A C 1
ATOM 1136 O O . SER A 1 136 ? -27.747 -15.656 42.399 1.00 92.88 136 SER A O 1
ATOM 1138 N N . LYS A 1 137 ? -26.228 -15.900 40.762 1.00 93.50 137 LYS A N 1
ATOM 1139 C CA . LYS A 1 137 ? -26.241 -17.372 40.756 1.00 93.50 137 LYS A CA 1
ATOM 1140 C C . LYS A 1 137 ? -25.358 -17.999 41.834 1.00 93.50 137 LYS A C 1
ATOM 1142 O O . LYS A 1 137 ? -25.540 -19.171 42.133 1.00 93.50 137 LYS A O 1
ATOM 1147 N N . LYS A 1 138 ? -24.401 -17.245 42.390 1.00 94.12 138 LYS A N 1
ATOM 1148 C CA . LYS A 1 138 ? -23.445 -17.699 43.419 1.00 94.12 138 LYS A CA 1
ATOM 1149 C C . LYS A 1 138 ? -22.719 -19.010 43.058 1.00 94.12 138 LYS A C 1
ATOM 1151 O O . LYS A 1 138 ? -22.374 -19.793 43.934 1.00 94.12 138 LYS A O 1
ATOM 1156 N N . VAL A 1 139 ? -22.473 -19.243 41.765 1.00 95.88 139 VAL A N 1
ATOM 1157 C CA . VAL A 1 139 ? -21.861 -20.485 41.239 1.00 95.88 139 VAL A CA 1
ATOM 1158 C C . VAL A 1 139 ? -20.333 -20.442 41.179 1.00 95.88 139 VAL A C 1
ATOM 1160 O O . VAL A 1 139 ? -19.704 -21.458 40.904 1.00 95.88 139 VAL A O 1
ATOM 1163 N N . ILE A 1 140 ? -19.721 -19.277 41.405 1.00 93.88 140 ILE A N 1
ATOM 1164 C CA . ILE A 1 140 ? -18.263 -19.099 41.369 1.00 93.88 140 ILE A CA 1
ATOM 1165 C C . ILE A 1 140 ? -17.753 -18.492 42.672 1.00 93.88 140 ILE A C 1
ATOM 1167 O O . ILE A 1 140 ? -18.428 -17.671 43.296 1.00 93.88 140 ILE A O 1
ATOM 1171 N N . SER A 1 141 ? -16.537 -18.872 43.066 1.00 96.44 141 SER A N 1
ATOM 1172 C CA . SER A 1 141 ? -15.903 -18.334 44.268 1.00 96.44 141 SER A CA 1
ATOM 1173 C C . SER A 1 141 ? -15.442 -16.887 44.065 1.00 96.44 141 SER A C 1
ATOM 1175 O O . SER A 1 141 ? -15.244 -16.417 42.940 1.00 96.44 141 SER A O 1
ATOM 1177 N N . ARG A 1 142 ? -15.204 -16.171 45.171 1.00 93.62 142 ARG A N 1
ATOM 1178 C CA . ARG A 1 142 ? -14.695 -14.794 45.123 1.00 93.62 142 ARG A CA 1
ATOM 1179 C C . ARG A 1 142 ? -13.360 -14.691 44.382 1.00 93.62 142 ARG A C 1
ATOM 1181 O O . ARG A 1 142 ? -13.191 -13.807 43.547 1.00 93.62 142 ARG A O 1
ATOM 1188 N N . SER A 1 143 ? -12.442 -15.622 44.641 1.00 95.06 143 SER A N 1
ATOM 1189 C CA . SER A 1 143 ? -11.127 -15.645 43.994 1.00 95.06 143 SER A CA 1
ATOM 1190 C C . SER A 1 143 ? -11.227 -15.889 42.485 1.00 95.06 143 SER A C 1
ATOM 1192 O O . SER A 1 143 ? -10.511 -15.253 41.709 1.00 95.06 143 SER A O 1
ATOM 1194 N N . GLN A 1 144 ? -12.145 -16.757 42.048 1.00 92.88 144 GLN A N 1
ATOM 1195 C CA . GLN A 1 144 ? -12.425 -16.985 40.629 1.00 92.88 144 GLN A CA 1
ATOM 1196 C C . GLN A 1 144 ? -13.014 -15.736 39.968 1.00 92.88 144 GLN A C 1
ATOM 1198 O O . GLN A 1 144 ? -12.542 -15.328 38.904 1.00 92.88 144 GLN A O 1
ATOM 1203 N N . TYR A 1 145 ? -13.993 -15.096 40.615 1.00 93.44 145 TYR A N 1
ATOM 1204 C CA . TYR A 1 145 ? -14.591 -13.856 40.126 1.00 93.44 145 TYR A CA 1
ATOM 1205 C C . TYR A 1 145 ? -13.538 -12.759 39.931 1.00 93.44 145 TYR A C 1
ATOM 1207 O O . TYR A 1 145 ? -13.445 -12.201 38.835 1.00 93.44 145 TYR A O 1
ATOM 1215 N N . ASP A 1 146 ? -12.712 -12.496 40.949 1.00 91.31 146 ASP A N 1
ATOM 1216 C CA . ASP A 1 146 ? -11.686 -11.449 40.902 1.00 91.31 146 ASP A CA 1
ATOM 1217 C C . ASP A 1 146 ? -10.625 -11.746 39.823 1.00 91.31 146 ASP A C 1
ATOM 1219 O O . ASP A 1 146 ? -10.187 -10.840 39.105 1.00 91.31 146 ASP A O 1
ATOM 1223 N N . ARG A 1 147 ? -10.253 -13.023 39.633 1.00 96.44 147 ARG A N 1
ATOM 1224 C CA . ARG A 1 147 ? -9.340 -13.448 38.557 1.00 96.44 147 ARG A CA 1
ATOM 1225 C C . ARG A 1 147 ? -9.919 -13.145 37.172 1.00 96.44 147 ARG A C 1
ATOM 1227 O O . ARG A 1 147 ? -9.222 -12.557 36.339 1.00 96.44 147 ARG A O 1
ATOM 1234 N N . PHE A 1 148 ? -11.173 -13.524 36.922 1.00 93.25 148 PHE A N 1
ATOM 1235 C CA . PHE A 1 148 ? -11.832 -13.292 35.635 1.00 93.25 148 PHE A CA 1
ATOM 1236 C C . PHE A 1 148 ? -12.093 -11.804 35.375 1.00 93.25 148 PHE A C 1
ATOM 1238 O O . PHE A 1 148 ? -11.789 -11.318 34.284 1.00 93.25 148 PHE A O 1
ATOM 1245 N N . ASP A 1 149 ? -12.569 -11.051 36.372 1.00 89.25 149 ASP A N 1
ATOM 1246 C CA . ASP A 1 149 ? -12.787 -9.603 36.263 1.00 89.25 149 ASP A CA 1
ATOM 1247 C C . ASP A 1 149 ? -11.479 -8.877 35.905 1.00 89.25 149 ASP A C 1
ATOM 1249 O O . ASP A 1 149 ? -11.434 -8.130 34.918 1.00 89.25 149 ASP A O 1
ATOM 1253 N N . LYS A 1 150 ? -10.376 -9.186 36.604 1.00 92.75 150 LYS A N 1
ATOM 1254 C CA . LYS A 1 150 ? -9.050 -8.625 36.301 1.00 92.75 150 LYS A CA 1
ATOM 1255 C C . LYS A 1 150 ? -8.609 -8.944 34.870 1.00 92.75 150 LYS A C 1
ATOM 1257 O O . LYS A 1 150 ? -8.135 -8.052 34.160 1.00 92.75 150 LYS A O 1
ATOM 1262 N N . GLN A 1 151 ? -8.786 -10.187 34.418 1.00 95.31 151 GLN A N 1
ATOM 1263 C CA . GLN A 1 151 ? -8.410 -10.612 33.066 1.00 95.31 151 GLN A CA 1
ATOM 1264 C C . GLN A 1 151 ? -9.234 -9.897 31.983 1.00 95.31 151 GLN A C 1
ATOM 1266 O O . GLN A 1 151 ? -8.667 -9.385 31.009 1.00 95.31 151 GLN A O 1
ATOM 1271 N N . TYR A 1 152 ? -10.555 -9.813 32.150 1.00 93.62 152 TYR A N 1
ATOM 1272 C CA . TYR A 1 152 ? -11.439 -9.140 31.198 1.00 93.62 152 TYR A CA 1
ATOM 1273 C C . TYR A 1 152 ? -11.176 -7.636 31.141 1.00 93.62 152 TYR A C 1
ATOM 1275 O O . TYR A 1 152 ? -11.059 -7.081 30.046 1.00 93.62 152 TYR A O 1
ATOM 1283 N N . ARG A 1 153 ? -10.986 -6.974 32.289 1.00 87.12 153 ARG A N 1
ATOM 1284 C CA . ARG A 1 153 ? -10.624 -5.547 32.335 1.00 87.12 153 ARG A CA 1
ATOM 1285 C C . ARG A 1 153 ? -9.284 -5.273 31.669 1.00 87.12 153 ARG A C 1
ATOM 1287 O O . ARG A 1 153 ? -9.190 -4.349 30.863 1.00 87.12 153 ARG A O 1
ATOM 1294 N N . ALA A 1 154 ? -8.267 -6.092 31.938 1.00 92.19 154 ALA A N 1
ATOM 1295 C CA . ALA A 1 154 ? -6.966 -5.958 31.287 1.00 92.19 154 ALA A CA 1
ATOM 1296 C C . ALA A 1 154 ? -7.086 -6.086 29.759 1.00 92.19 154 ALA A C 1
ATOM 1298 O O . ALA A 1 154 ? -6.489 -5.302 29.013 1.00 92.19 154 ALA A O 1
ATOM 1299 N N . ARG A 1 155 ? -7.902 -7.032 29.275 1.00 92.81 155 ARG A N 1
ATOM 1300 C CA . ARG A 1 155 ? -8.146 -7.204 27.838 1.00 92.81 155 ARG A CA 1
ATOM 1301 C C . ARG A 1 155 ? -8.926 -6.037 27.230 1.00 92.81 155 ARG A C 1
ATOM 1303 O O . ARG A 1 155 ? -8.535 -5.561 26.166 1.00 92.81 155 ARG A O 1
ATOM 1310 N N . LEU A 1 156 ? -9.949 -5.518 27.911 1.00 90.31 156 LEU A N 1
ATOM 1311 C CA . LEU A 1 156 ? -10.682 -4.318 27.482 1.00 90.31 156 LEU A CA 1
ATOM 1312 C C . LEU A 1 156 ? -9.755 -3.110 27.331 1.00 90.31 156 LEU A C 1
ATOM 1314 O O . LEU A 1 156 ? -9.810 -2.416 26.316 1.00 90.31 156 LEU A O 1
ATOM 1318 N N 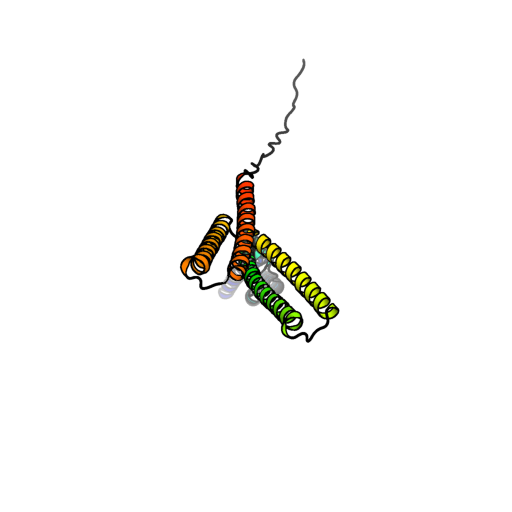. THR A 1 157 ? -8.862 -2.882 28.295 1.00 88.12 157 THR A N 1
ATOM 1319 C CA . THR A 1 157 ? -7.886 -1.787 28.227 1.00 88.12 157 THR A CA 1
ATOM 1320 C C . THR A 1 157 ? -6.979 -1.923 27.004 1.00 88.12 157 THR A C 1
ATOM 1322 O O . THR A 1 157 ? -6.820 -0.958 26.253 1.00 88.12 157 THR A O 1
ATOM 1325 N N . LYS A 1 158 ? -6.452 -3.126 26.731 1.00 92.19 158 LYS A N 1
ATOM 1326 C CA . LYS A 1 158 ? -5.634 -3.392 25.533 1.00 92.19 158 LYS A CA 1
ATOM 1327 C C . LYS A 1 158 ? -6.410 -3.137 24.234 1.00 92.19 158 LYS A C 1
ATOM 1329 O O . LYS A 1 158 ? -5.894 -2.471 23.335 1.00 92.19 158 LYS A O 1
ATOM 1334 N N . LEU A 1 159 ? -7.657 -3.605 24.139 1.00 90.75 159 LEU A N 1
ATOM 1335 C CA . LEU A 1 159 ? -8.509 -3.391 22.961 1.00 90.75 159 LEU A CA 1
ATOM 1336 C C . LEU A 1 159 ? -8.787 -1.900 22.720 1.00 90.75 159 LEU A C 1
ATOM 1338 O O . LEU A 1 159 ? -8.669 -1.422 21.589 1.00 90.75 159 LEU A O 1
ATOM 1342 N N . ARG A 1 160 ? -9.080 -1.139 23.781 1.00 86.56 160 ARG A N 1
ATOM 1343 C CA . ARG A 1 160 ? -9.293 0.315 23.698 1.00 86.56 160 ARG A CA 1
ATOM 1344 C C . ARG A 1 160 ? -8.043 1.054 23.234 1.00 86.56 160 ARG A C 1
ATOM 1346 O O . ARG A 1 160 ? -8.138 1.900 22.346 1.00 86.56 160 ARG A O 1
ATOM 1353 N N . GLN A 1 161 ? -6.873 0.698 23.765 1.00 87.56 161 GLN A N 1
ATOM 1354 C CA . GLN A 1 161 ? -5.594 1.266 23.329 1.00 87.56 161 GLN A CA 1
ATOM 1355 C C . GLN A 1 161 ? -5.319 0.980 21.846 1.00 87.56 161 GLN A C 1
ATOM 1357 O O . GLN A 1 161 ? -4.954 1.891 21.102 1.00 87.56 161 GLN A O 1
ATOM 1362 N N . LEU A 1 162 ? -5.536 -0.257 21.386 1.00 89.00 162 LEU A N 1
ATOM 1363 C CA . LEU A 1 162 ? -5.376 -0.618 19.973 1.00 89.00 162 LEU A CA 1
ATOM 1364 C C . LEU A 1 162 ? -6.341 0.158 19.074 1.00 89.00 162 LEU A C 1
ATOM 1366 O O . LEU A 1 162 ? -5.932 0.682 18.036 1.00 89.00 162 LEU A O 1
ATOM 1370 N N . ARG A 1 163 ? -7.604 0.296 19.490 1.00 88.25 163 ARG A N 1
ATOM 1371 C CA . ARG A 1 163 ? -8.609 1.081 18.766 1.00 88.25 163 ARG A CA 1
ATOM 1372 C C . ARG A 1 163 ? -8.193 2.546 18.643 1.00 88.25 163 ARG A C 1
ATOM 1374 O O . ARG A 1 163 ? -8.282 3.106 17.552 1.00 88.25 163 ARG A O 1
ATOM 1381 N N . LEU A 1 164 ? -7.714 3.156 19.728 1.00 82.06 164 LEU A N 1
ATOM 1382 C CA . LEU A 1 164 ? -7.208 4.532 19.726 1.00 82.06 164 LEU A CA 1
ATOM 1383 C C . LEU A 1 164 ? -6.007 4.688 18.785 1.00 82.06 164 LEU A C 1
ATOM 1385 O O . LEU A 1 164 ? -6.001 5.593 17.951 1.00 82.06 164 LEU A O 1
ATOM 1389 N N . LYS A 1 165 ? -5.034 3.768 18.835 1.00 87.00 165 LYS A N 1
ATOM 1390 C CA . LYS A 1 165 ? -3.878 3.763 17.920 1.00 87.00 165 LYS A CA 1
ATOM 1391 C C . LYS A 1 165 ? -4.312 3.683 16.452 1.00 87.00 165 LYS A C 1
ATOM 1393 O O . LYS A 1 165 ? -3.853 4.483 15.639 1.00 87.00 165 LYS A O 1
ATOM 1398 N N . LEU A 1 166 ? -5.233 2.776 16.118 1.00 85.94 166 LEU A N 1
ATOM 1399 C CA . LEU A 1 166 ? -5.763 2.616 14.758 1.00 85.94 166 LEU A CA 1
ATOM 1400 C C . LEU A 1 166 ? -6.558 3.840 14.285 1.00 85.94 166 LEU A C 1
ATOM 1402 O O . LEU A 1 166 ? -6.410 4.245 13.133 1.00 85.94 166 LEU A O 1
ATOM 1406 N N . ARG A 1 167 ? -7.356 4.475 15.156 1.00 79.75 167 ARG A N 1
ATOM 1407 C CA . ARG A 1 167 ? -8.044 5.739 14.828 1.00 79.75 167 ARG A CA 1
ATOM 1408 C C . ARG A 1 167 ? -7.043 6.856 14.560 1.00 79.75 167 ARG A C 1
ATOM 1410 O O . ARG A 1 167 ? -7.108 7.481 13.505 1.00 79.75 167 ARG A O 1
ATOM 1417 N N . ASN A 1 168 ? -6.064 7.037 15.442 1.00 79.88 168 ASN A N 1
ATOM 1418 C CA . ASN A 1 168 ? -5.029 8.063 15.293 1.00 79.88 168 ASN A CA 1
ATOM 1419 C C . ASN A 1 168 ? -4.186 7.861 14.028 1.00 79.88 168 ASN A C 1
ATOM 1421 O O . ASN A 1 168 ? -3.830 8.837 13.356 1.00 79.88 168 ASN A O 1
ATOM 1425 N N . ALA A 1 169 ? -3.890 6.604 13.684 1.00 80.12 169 ALA A N 1
ATOM 1426 C CA . ALA A 1 169 ? -3.246 6.246 12.428 1.00 80.12 169 ALA A CA 1
ATOM 1427 C C . ALA A 1 169 ? -4.152 6.583 11.238 1.00 80.12 169 ALA A C 1
ATOM 1429 O O . ALA A 1 169 ? -3.701 7.230 10.299 1.00 80.12 169 ALA A O 1
ATOM 1430 N N . ARG A 1 170 ? -5.443 6.232 11.286 1.00 78.88 170 ARG A N 1
ATOM 1431 C CA . ARG A 1 170 ? -6.398 6.503 10.200 1.00 78.88 170 ARG A CA 1
ATOM 1432 C C . ARG A 1 170 ? -6.525 7.992 9.905 1.00 78.88 170 ARG A C 1
ATOM 1434 O O . ARG A 1 170 ? -6.517 8.381 8.741 1.00 78.88 170 ARG A O 1
ATOM 1441 N N . VAL A 1 171 ? -6.561 8.826 10.942 1.00 73.31 171 VAL A N 1
ATOM 1442 C CA . VAL A 1 171 ? -6.607 10.290 10.813 1.00 73.31 171 VAL A CA 1
ATOM 1443 C C . VAL A 1 171 ? -5.370 10.847 10.084 1.00 73.31 171 VAL A C 1
ATOM 1445 O O . VAL A 1 171 ? -5.445 11.938 9.534 1.00 73.31 171 VAL A O 1
ATOM 1448 N N . LYS A 1 172 ? -4.230 10.133 10.021 1.00 70.75 172 LYS A N 1
ATOM 1449 C CA . LYS A 1 172 ? -3.063 10.584 9.227 1.00 70.75 172 LYS A CA 1
ATOM 1450 C C . LYS A 1 172 ? -3.330 10.569 7.719 1.00 70.75 172 LYS A C 1
ATOM 1452 O O . LYS A 1 172 ? -2.769 11.390 7.003 1.00 70.75 172 LYS A O 1
ATOM 1457 N N . TYR A 1 173 ? -4.168 9.652 7.244 1.00 70.38 173 TYR A N 1
ATOM 1458 C CA . TYR A 1 173 ? -4.363 9.403 5.812 1.00 70.38 173 TYR A CA 1
ATOM 1459 C C . TYR A 1 173 ? -5.672 9.977 5.258 1.00 70.38 173 TYR A C 1
ATOM 1461 O O . TYR A 1 173 ? -5.839 10.046 4.037 1.00 70.38 173 TYR A O 1
ATOM 1469 N N . VAL A 1 174 ? -6.593 10.385 6.137 1.00 70.06 174 VAL A N 1
ATOM 1470 C CA . VAL A 1 174 ? -7.847 11.055 5.773 1.00 70.06 174 VAL A CA 1
ATOM 1471 C C . VAL A 1 174 ? -7.605 12.556 5.680 1.00 70.06 174 VAL A C 1
ATOM 1473 O O . VAL A 1 174 ? -6.902 13.127 6.512 1.00 70.06 174 VAL A O 1
ATOM 1476 N N . ASP A 1 175 ? -8.200 13.195 4.675 1.00 72.44 175 ASP A N 1
ATOM 1477 C CA . ASP A 1 175 ? -8.172 14.648 4.561 1.00 72.44 175 ASP A CA 1
ATOM 1478 C C . ASP A 1 175 ? -8.755 15.291 5.829 1.00 72.44 175 ASP A C 1
ATOM 1480 O O . ASP A 1 175 ? -9.816 14.882 6.314 1.00 72.44 175 ASP A O 1
ATOM 1484 N N . THR A 1 176 ? -8.044 16.260 6.404 1.00 75.06 176 THR A N 1
ATOM 1485 C CA . THR A 1 176 ? -8.335 16.777 7.751 1.00 75.06 176 THR A CA 1
ATOM 1486 C C . THR A 1 176 ? -9.726 17.393 7.820 1.00 75.06 176 THR A C 1
ATOM 1488 O O . THR A 1 176 ? -10.445 17.148 8.788 1.00 75.06 176 THR A O 1
ATOM 1491 N N . LYS A 1 177 ? -10.166 18.052 6.741 1.00 76.44 177 LYS A N 1
ATOM 1492 C CA . LYS A 1 177 ? -11.516 18.616 6.612 1.00 76.44 177 LYS A CA 1
ATOM 1493 C C . LYS A 1 177 ? -12.601 17.537 6.643 1.00 76.44 177 LYS A C 1
ATOM 1495 O O . LYS A 1 177 ? -13.570 17.648 7.396 1.00 76.44 177 LYS A O 1
ATOM 1500 N N . LEU A 1 178 ? -12.429 16.464 5.865 1.00 77.44 178 LEU A N 1
ATOM 1501 C CA . LEU A 1 178 ? -13.375 15.341 5.825 1.00 77.44 178 LEU A CA 1
ATOM 1502 C C . LEU A 1 178 ? -13.392 14.566 7.147 1.00 77.44 178 LEU A C 1
ATOM 1504 O O . LEU A 1 178 ? -14.456 14.136 7.600 1.00 77.44 178 LEU A O 1
ATOM 1508 N N . ALA A 1 179 ? -12.229 14.395 7.782 1.00 77.12 179 ALA A N 1
ATOM 1509 C CA . ALA A 1 179 ? -12.122 13.789 9.105 1.00 77.12 179 ALA A CA 1
ATOM 1510 C C . ALA A 1 179 ? -12.877 14.627 10.146 1.00 77.12 179 ALA A C 1
ATOM 1512 O O . ALA A 1 179 ? -13.739 14.098 10.847 1.00 77.12 179 ALA A O 1
ATOM 1513 N N . LEU A 1 180 ? -12.635 15.941 10.178 1.00 83.56 180 LEU A N 1
ATOM 1514 C CA . LEU A 1 180 ? -13.302 16.877 11.080 1.00 83.56 180 LEU A CA 1
ATOM 1515 C C . LEU A 1 180 ? -14.823 16.858 10.884 1.00 83.56 180 LEU A C 1
ATOM 1517 O O . LEU A 1 180 ? -15.574 16.811 11.857 1.00 83.56 180 LEU A O 1
ATOM 1521 N N . GLN A 1 181 ? -15.296 16.847 9.634 1.00 85.88 181 GLN A N 1
ATOM 1522 C CA . GLN A 1 181 ? -16.727 16.787 9.339 1.00 85.88 181 GLN A CA 1
ATOM 1523 C C . GLN A 1 181 ? -17.355 15.480 9.843 1.00 85.88 181 GLN A C 1
ATOM 1525 O O . GLN A 1 181 ? -18.435 15.513 10.436 1.00 85.88 181 GLN A O 1
ATOM 1530 N N . LYS A 1 182 ? -16.689 14.333 9.654 1.00 84.38 182 LYS A N 1
ATOM 1531 C CA . LYS A 1 182 ? -17.174 13.040 10.165 1.00 84.38 182 LYS A CA 1
ATOM 1532 C C . LYS A 1 182 ? -17.250 13.023 11.689 1.00 84.38 182 LYS A C 1
ATOM 1534 O O . LYS A 1 182 ? -18.274 12.609 12.224 1.00 84.38 182 LYS A O 1
ATOM 1539 N N . VAL A 1 183 ? -16.221 13.525 12.369 1.00 86.56 183 VAL A N 1
ATOM 1540 C CA . VAL A 1 183 ? -16.190 13.600 13.837 1.00 86.56 183 VAL A CA 1
ATOM 1541 C C . VAL A 1 183 ? -17.264 14.561 14.363 1.00 86.56 183 VAL A C 1
ATOM 1543 O O . VAL A 1 183 ? -17.970 14.228 15.310 1.00 86.56 183 VAL A O 1
ATOM 1546 N N . ARG A 1 184 ? -17.501 15.700 13.695 1.00 89.81 184 ARG A N 1
ATOM 1547 C CA . ARG A 1 184 ? -18.612 16.617 14.026 1.00 89.81 184 ARG A CA 1
ATOM 1548 C C . ARG A 1 184 ? -19.987 15.962 13.875 1.00 89.81 184 ARG A C 1
ATOM 1550 O O . ARG A 1 184 ? -20.856 16.176 14.714 1.00 89.81 184 ARG A O 1
ATOM 1557 N N . ARG A 1 185 ? -20.202 15.170 12.817 1.00 90.00 185 ARG A N 1
ATOM 1558 C CA . ARG A 1 185 ? -21.451 14.404 12.648 1.00 90.00 185 ARG A CA 1
ATOM 1559 C C . ARG A 1 185 ? -21.615 13.365 13.753 1.00 90.00 185 ARG A C 1
ATOM 1561 O O . ARG A 1 185 ? -22.723 13.174 14.237 1.00 90.00 185 ARG A O 1
ATOM 1568 N N . GLU A 1 186 ? -20.528 12.711 14.156 1.00 87.94 186 GLU A N 1
ATOM 1569 C CA . GLU A 1 186 ? -20.552 11.773 15.278 1.00 87.94 186 GLU A CA 1
ATOM 1570 C C . GLU A 1 186 ? -20.911 12.478 16.594 1.00 87.94 186 GLU A C 1
ATOM 1572 O O . GLU A 1 186 ? -21.788 11.994 17.305 1.00 87.94 186 GLU A O 1
ATOM 1577 N N . LYS A 1 187 ? -20.321 13.651 16.870 1.00 93.12 187 LYS A N 1
ATOM 1578 C CA . LYS A 1 187 ? -20.652 14.479 18.041 1.00 93.12 187 LYS A CA 1
ATOM 1579 C C . LYS A 1 187 ? -22.153 14.751 18.138 1.00 93.12 187 LYS A C 1
ATOM 1581 O O . LYS A 1 187 ? -22.763 14.424 19.151 1.00 93.12 187 LYS A O 1
ATOM 1586 N N . LYS A 1 188 ? -22.749 15.260 17.053 1.00 93.81 188 LYS A N 1
ATOM 1587 C CA . LYS A 1 188 ? -24.191 15.551 16.986 1.00 93.81 188 LYS A CA 1
ATOM 1588 C C . LYS A 1 188 ? -25.048 14.321 17.289 1.00 93.81 188 LYS A C 1
ATOM 1590 O O . LYS A 1 188 ? -25.982 14.413 18.073 1.00 93.81 188 LYS A O 1
ATOM 1595 N N . LYS A 1 189 ? -24.693 13.155 16.736 1.00 93.19 189 LYS A N 1
ATOM 1596 C CA . LYS A 1 189 ? -25.411 11.900 17.019 1.00 93.19 189 LYS A CA 1
ATOM 1597 C C . LYS A 1 189 ? -25.354 11.517 18.496 1.00 93.19 189 LYS A C 1
ATOM 1599 O O . LYS A 1 189 ? -26.350 11.065 19.045 1.00 93.19 189 LYS A O 1
ATOM 1604 N N . VAL A 1 190 ? -24.203 11.682 19.151 1.00 91.50 190 VAL A N 1
ATOM 1605 C CA . VAL A 1 190 ? -24.084 11.395 20.591 1.00 91.50 190 VAL A CA 1
ATOM 1606 C C . VAL A 1 190 ? -24.926 12.375 21.411 1.00 91.50 190 VAL A C 1
ATOM 1608 O O . VAL A 1 190 ? -25.622 11.949 22.327 1.00 91.50 190 VAL A O 1
ATOM 1611 N N . GLU A 1 191 ? -24.927 13.662 21.058 1.00 94.06 191 GLU A N 1
ATOM 1612 C CA . GLU A 1 191 ? -25.776 14.674 21.704 1.00 94.06 191 GLU A CA 1
ATOM 1613 C C . GLU A 1 191 ? -27.275 14.370 21.530 1.00 94.06 191 GLU A C 1
ATOM 1615 O O . GLU A 1 191 ? -28.051 14.502 22.476 1.00 94.06 191 GLU A O 1
ATOM 1620 N N . GLU A 1 192 ? -27.692 13.914 20.347 1.00 94.62 192 GLU A N 1
ATOM 1621 C CA . GLU A 1 192 ? -29.065 13.469 20.079 1.00 94.62 192 GLU A CA 1
ATOM 1622 C C . GLU A 1 192 ? -29.453 12.254 20.931 1.00 94.62 192 GLU A C 1
ATOM 1624 O O . GLU A 1 192 ? -30.520 12.264 21.550 1.00 94.62 192 GLU A O 1
ATOM 1629 N N . LEU A 1 193 ? -28.573 11.251 21.038 1.00 91.00 193 LEU A N 1
ATOM 1630 C CA . LEU A 1 193 ? -28.783 10.086 21.904 1.00 91.00 193 LEU A CA 1
ATOM 1631 C C . LEU A 1 193 ? -28.895 10.493 23.379 1.00 91.00 193 LEU A C 1
ATOM 1633 O O . LEU A 1 193 ? -29.765 9.996 24.092 1.00 91.00 193 LEU A O 1
ATOM 1637 N N . MET A 1 194 ? -28.082 11.447 23.841 1.00 95.19 194 MET A N 1
ATOM 1638 C CA . MET A 1 194 ? -28.192 11.983 25.203 1.00 95.19 194 MET A CA 1
ATOM 1639 C C . MET A 1 194 ? -29.548 12.652 25.445 1.00 95.19 194 MET A C 1
ATOM 1641 O O . MET A 1 194 ? -30.182 12.383 26.466 1.00 95.19 194 MET A O 1
ATOM 1645 N N . LYS A 1 195 ? -30.033 13.468 24.500 1.00 96.62 195 LYS A N 1
ATOM 1646 C CA . LYS A 1 195 ? -31.374 14.077 24.573 1.00 96.62 195 LYS A CA 1
ATOM 1647 C C . LYS A 1 195 ? -32.479 13.020 24.573 1.00 96.62 195 LYS A C 1
ATOM 1649 O O . LYS A 1 195 ? -33.485 13.161 25.265 1.00 96.62 195 LYS A O 1
ATOM 1654 N N . GLU A 1 196 ? -32.325 11.952 23.796 1.00 94.06 196 GLU A N 1
ATOM 1655 C CA . GLU A 1 196 ? -33.264 10.829 23.792 1.00 94.06 196 GLU A CA 1
ATOM 1656 C C . GLU A 1 196 ? -33.314 10.123 25.153 1.00 94.06 196 GLU A C 1
ATOM 1658 O O . GLU A 1 196 ? -34.399 9.880 25.680 1.00 94.06 196 GLU A O 1
ATOM 1663 N N . VAL A 1 197 ? -32.156 9.859 25.757 1.00 91.94 197 VAL A N 1
ATOM 1664 C CA . VAL A 1 197 ? -32.038 9.237 27.083 1.00 91.94 197 VAL A CA 1
ATOM 1665 C C . VAL A 1 197 ? -32.633 10.135 28.172 1.00 91.94 197 VAL A C 1
ATOM 1667 O O . VAL A 1 197 ? -33.378 9.651 29.023 1.00 91.94 197 VAL A O 1
ATOM 1670 N N . GLN A 1 198 ? -32.399 11.449 28.104 1.00 95.62 198 GLN A N 1
ATOM 1671 C CA . GLN A 1 198 ? -33.049 12.431 28.980 1.00 95.62 198 GLN A CA 1
ATOM 1672 C C . GLN A 1 198 ? -34.572 12.397 28.850 1.00 95.62 198 GLN A C 1
ATOM 1674 O O . GLN A 1 198 ? -35.260 12.347 29.865 1.00 95.62 198 GLN A O 1
ATOM 1679 N N . ARG A 1 199 ? -35.114 12.355 27.625 1.00 95.25 199 ARG A N 1
ATOM 1680 C CA . ARG A 1 199 ? -36.565 12.231 27.401 1.00 95.25 199 ARG A CA 1
ATOM 1681 C C . ARG A 1 199 ? -37.127 10.919 27.948 1.00 95.25 199 ARG A C 1
ATOM 1683 O O . ARG A 1 199 ? -38.194 10.933 28.557 1.00 95.25 199 ARG A O 1
ATOM 1690 N N . LYS A 1 200 ? -36.418 9.798 27.770 1.00 93.56 200 LYS A N 1
ATOM 1691 C CA . LYS A 1 200 ? -36.816 8.493 28.330 1.00 93.56 200 LYS A CA 1
ATOM 1692 C C . LYS A 1 200 ? -36.900 8.523 29.858 1.00 93.56 200 LYS A C 1
ATOM 1694 O O . LYS A 1 200 ? -37.829 7.948 30.412 1.00 93.56 200 LYS A O 1
ATOM 1699 N N . TYR A 1 201 ? -35.978 9.219 30.524 1.00 95.38 201 TYR A N 1
ATOM 1700 C CA . TYR A 1 201 ? -35.959 9.329 31.985 1.00 95.38 201 TYR A CA 1
ATOM 1701 C C . TYR A 1 201 ? -36.950 10.367 32.532 1.00 95.38 201 TYR A C 1
ATOM 1703 O O . TYR A 1 201 ? -37.801 10.030 33.346 1.00 95.38 201 TYR A O 1
ATOM 1711 N N . LEU A 1 202 ? -36.860 11.621 32.076 1.00 95.31 202 LEU A N 1
ATOM 1712 C CA . LEU A 1 202 ? -37.586 12.754 32.664 1.00 95.31 202 LEU A CA 1
ATOM 1713 C C . LEU A 1 202 ? -39.054 12.816 32.236 1.00 95.31 202 LEU A C 1
ATOM 1715 O O . LEU A 1 202 ? -39.906 13.164 33.046 1.00 95.31 202 LEU A O 1
ATOM 1719 N N . VAL A 1 203 ? -39.341 12.489 30.971 1.00 95.31 203 VAL A N 1
ATOM 1720 C CA . VAL A 1 203 ? -40.688 12.627 30.393 1.00 95.31 203 VAL A CA 1
ATOM 1721 C C . VAL A 1 203 ? -41.412 11.289 30.421 1.00 95.31 203 VAL A C 1
ATOM 1723 O O . VAL A 1 203 ? -42.464 11.161 31.031 1.00 95.31 203 VAL A O 1
ATOM 1726 N N . LYS A 1 204 ? -40.829 10.268 29.781 1.00 93.81 204 LYS A N 1
ATOM 1727 C CA . LYS A 1 204 ? -41.487 8.963 29.619 1.00 93.81 204 LYS A CA 1
ATOM 1728 C C . LYS A 1 204 ? -41.404 8.077 30.862 1.00 93.81 204 LYS A C 1
ATOM 1730 O O . LYS A 1 204 ? -42.097 7.069 30.907 1.00 93.81 204 LYS A O 1
ATOM 1735 N N . ARG A 1 205 ? -40.520 8.404 31.818 1.00 92.19 205 ARG A N 1
ATOM 1736 C CA . ARG A 1 205 ? -40.205 7.597 33.014 1.00 92.19 205 ARG A CA 1
ATOM 1737 C C . ARG A 1 205 ? -39.974 6.107 32.705 1.00 92.19 205 ARG A C 1
ATOM 1739 O O . ARG A 1 205 ? -40.241 5.243 33.529 1.00 92.19 205 ARG A O 1
ATOM 1746 N N . SER A 1 206 ? -39.456 5.803 31.512 1.00 87.06 206 SER A N 1
ATOM 1747 C CA . SER A 1 206 ? -39.350 4.438 30.981 1.00 87.06 206 SER A CA 1
ATOM 1748 C C . SER A 1 206 ? -38.029 3.744 31.332 1.00 87.06 206 SER A C 1
ATOM 1750 O O . SER A 1 206 ? -37.780 2.637 30.866 1.00 87.06 206 SER A O 1
ATOM 1752 N N . ILE A 1 207 ? -37.137 4.420 32.061 1.00 86.06 207 ILE A N 1
ATOM 1753 C CA . ILE A 1 207 ? -35.835 3.901 32.502 1.00 86.06 207 ILE A CA 1
ATOM 1754 C C . ILE A 1 207 ? -35.571 4.320 33.947 1.00 86.06 207 ILE A C 1
ATOM 1756 O O . ILE A 1 207 ? -36.000 5.392 34.376 1.00 86.06 207 ILE A O 1
ATOM 1760 N N . THR A 1 208 ? -34.838 3.497 34.696 1.00 91.62 208 THR A N 1
ATOM 1761 C CA . THR A 1 208 ? -34.517 3.783 36.101 1.00 91.62 208 THR A CA 1
ATOM 1762 C C . THR A 1 208 ? -33.419 4.845 36.230 1.00 91.62 208 THR A C 1
ATOM 1764 O O . THR A 1 208 ? -32.637 5.081 35.304 1.00 91.62 208 THR A O 1
ATOM 1767 N N . ARG A 1 209 ? -33.306 5.473 37.411 1.00 91.06 209 ARG A N 1
ATOM 1768 C CA . ARG A 1 209 ? -32.253 6.466 37.709 1.00 91.06 209 ARG A CA 1
ATOM 1769 C C . ARG A 1 209 ? -30.844 5.910 37.489 1.00 91.06 209 ARG A C 1
ATOM 1771 O O . ARG A 1 209 ? -29.982 6.615 36.966 1.00 91.06 209 ARG A O 1
ATOM 1778 N N . GLN A 1 210 ? -30.622 4.650 37.861 1.00 85.12 210 GLN A N 1
ATOM 1779 C CA . GLN A 1 210 ? -29.337 3.978 37.677 1.00 85.12 210 GLN A CA 1
ATOM 1780 C C . GLN A 1 210 ? -29.024 3.773 36.188 1.00 85.12 210 GLN A C 1
ATOM 1782 O O . GLN A 1 210 ? -27.966 4.192 35.726 1.00 85.12 210 GLN A O 1
ATOM 1787 N N . GLN A 1 211 ? -29.980 3.241 35.414 1.00 73.69 211 GLN A N 1
ATOM 1788 C CA . GLN A 1 211 ? -29.832 3.059 33.963 1.00 73.69 211 GLN A CA 1
ATOM 1789 C C . GLN A 1 211 ? -29.565 4.386 33.242 1.00 73.69 211 GLN A C 1
ATOM 1791 O O . GLN A 1 211 ? -28.691 4.462 32.378 1.00 73.69 211 GLN A O 1
ATOM 1796 N N . PHE A 1 212 ? -30.285 5.446 33.615 1.00 90.44 212 PHE A N 1
ATOM 1797 C CA . PHE A 1 212 ? -30.047 6.791 33.098 1.00 90.44 212 PHE A CA 1
ATOM 1798 C C . PHE A 1 212 ? -28.614 7.263 33.385 1.00 90.44 212 PHE A C 1
ATOM 1800 O O . PHE A 1 212 ? -27.927 7.728 32.473 1.00 90.44 212 PHE A O 1
ATOM 1807 N N . GLY A 1 213 ? -28.151 7.108 34.631 1.00 86.44 213 GLY A N 1
ATOM 1808 C CA . GLY A 1 213 ? -26.801 7.485 35.051 1.00 86.44 213 GLY A CA 1
ATOM 1809 C C . GLY A 1 213 ? -25.710 6.762 34.260 1.00 86.44 213 GLY A C 1
ATOM 1810 O O . GLY A 1 213 ? -24.786 7.407 33.758 1.00 86.44 213 GLY A O 1
ATOM 1811 N N . ASP A 1 214 ? -25.849 5.450 34.081 1.00 83.38 214 ASP A N 1
ATOM 1812 C CA . ASP A 1 214 ? -24.879 4.626 33.355 1.00 83.38 214 ASP A CA 1
ATOM 1813 C C . ASP A 1 214 ? -24.791 5.007 31.871 1.00 83.38 214 ASP A C 1
ATOM 1815 O O . ASP A 1 214 ? -23.693 5.205 31.334 1.00 83.38 214 ASP A O 1
ATOM 1819 N N . ILE A 1 215 ? -25.942 5.174 31.209 1.00 82.31 215 ILE A N 1
ATOM 1820 C CA . ILE A 1 215 ? -25.995 5.552 29.791 1.00 82.31 215 ILE A CA 1
ATOM 1821 C C . ILE A 1 215 ? -25.433 6.967 29.593 1.00 82.31 215 ILE A C 1
ATOM 1823 O O . ILE A 1 215 ? -24.600 7.189 28.710 1.00 82.31 215 ILE A O 1
ATOM 1827 N N . MET A 1 216 ? -25.812 7.921 30.449 1.00 93.56 216 MET A N 1
ATOM 1828 C CA . MET A 1 216 ? -25.297 9.292 30.381 1.00 93.56 216 MET A CA 1
ATOM 1829 C C . MET A 1 216 ? -23.794 9.367 30.633 1.00 93.56 216 MET A C 1
ATOM 1831 O O . MET A 1 216 ? -23.098 10.119 29.947 1.00 93.56 216 MET A O 1
ATOM 1835 N N . LYS A 1 217 ? -23.269 8.577 31.577 1.00 90.38 217 LYS A N 1
ATOM 1836 C CA . LYS A 1 217 ? -21.826 8.481 31.824 1.00 90.38 217 LYS A CA 1
ATOM 1837 C C . LYS A 1 217 ? -21.101 7.957 30.586 1.00 90.38 217 LYS A C 1
ATOM 1839 O O . LYS A 1 217 ? -20.115 8.561 30.171 1.00 90.38 217 LYS A O 1
ATOM 1844 N N . SER A 1 218 ? -21.623 6.905 29.951 1.00 81.94 218 SER A N 1
ATOM 1845 C CA . SER A 1 218 ? -21.065 6.356 28.710 1.00 81.94 218 SER A CA 1
ATOM 1846 C C . SER A 1 218 ? -21.037 7.385 27.573 1.00 81.94 218 SER A C 1
ATOM 1848 O O . SER A 1 218 ? -19.998 7.576 26.935 1.00 81.94 218 SER A O 1
ATOM 1850 N N . HIS A 1 219 ? -22.140 8.107 27.348 1.00 88.94 219 HIS A N 1
ATOM 1851 C CA . HIS A 1 219 ? -22.202 9.143 26.315 1.00 88.94 219 HIS A CA 1
ATOM 1852 C C . HIS A 1 219 ? -21.281 10.333 26.606 1.00 88.94 219 HIS A C 1
ATOM 1854 O O . HIS A 1 219 ? -20.611 10.807 25.690 1.00 88.94 219 HIS A O 1
ATOM 1860 N N . ARG A 1 220 ? -21.161 10.767 27.869 1.00 91.81 220 ARG A N 1
ATOM 1861 C CA . ARG A 1 220 ? -20.182 11.792 28.275 1.00 91.81 220 ARG A CA 1
ATOM 1862 C C . ARG A 1 220 ? -18.748 11.349 28.005 1.00 91.81 220 ARG A C 1
ATOM 1864 O O . ARG A 1 220 ? -17.973 12.117 27.447 1.00 91.81 220 ARG A O 1
ATOM 1871 N N . THR A 1 221 ? -18.395 10.104 28.333 1.00 84.94 221 THR A N 1
ATOM 1872 C CA . THR A 1 221 ? -17.071 9.562 27.997 1.00 84.94 221 THR A CA 1
ATOM 1873 C C . THR A 1 221 ? -16.834 9.592 26.488 1.00 84.94 221 THR A C 1
ATOM 1875 O O . THR A 1 221 ? -15.776 10.037 26.048 1.00 84.94 221 THR A O 1
ATOM 1878 N N . ARG A 1 222 ? -17.827 9.199 25.680 1.00 87.19 222 ARG A N 1
ATOM 1879 C CA . ARG A 1 222 ? -17.722 9.256 24.217 1.00 87.19 222 ARG A CA 1
ATOM 1880 C C . ARG A 1 222 ? -17.566 10.689 23.699 1.00 87.19 222 ARG A C 1
ATOM 1882 O O . ARG A 1 222 ? -16.773 10.898 22.786 1.00 87.19 222 ARG A O 1
ATOM 1889 N N . LEU A 1 223 ? -18.282 11.660 24.268 1.00 91.31 223 LEU A N 1
ATOM 1890 C CA . LEU A 1 223 ? -18.126 13.078 23.926 1.00 91.31 223 LEU A CA 1
ATOM 1891 C C . LEU A 1 223 ? -16.707 13.572 24.204 1.00 91.31 223 LEU A C 1
ATOM 1893 O O . LEU A 1 223 ? -16.099 14.154 23.313 1.00 91.31 223 LEU A O 1
ATOM 1897 N N . ASN A 1 224 ? -16.149 13.253 25.372 1.00 90.19 224 ASN A N 1
ATOM 1898 C CA . ASN A 1 224 ? -14.776 13.625 25.712 1.00 90.19 224 ASN A CA 1
ATOM 1899 C C . ASN A 1 224 ? -13.761 13.004 24.735 1.00 90.19 224 ASN A C 1
ATOM 1901 O O . ASN A 1 224 ? -12.833 13.676 24.288 1.00 90.19 224 ASN A O 1
ATOM 1905 N N . GLU A 1 225 ? -13.951 11.735 24.351 1.00 83.19 225 GLU A N 1
ATOM 1906 C CA . GLU A 1 225 ? -13.123 11.084 23.325 1.00 83.19 225 GLU A CA 1
ATOM 1907 C C . GLU A 1 225 ? -13.233 11.788 21.961 1.00 83.19 225 GLU A C 1
ATOM 1909 O O . GLU A 1 225 ? -12.229 11.951 21.268 1.00 83.19 225 GLU A O 1
ATOM 1914 N N . ILE A 1 226 ? -14.442 12.201 21.570 1.00 88.56 226 ILE A N 1
ATOM 1915 C CA . ILE A 1 226 ? -14.712 12.924 20.320 1.00 88.56 226 ILE A CA 1
ATOM 1916 C C . ILE A 1 226 ? -14.086 14.322 20.343 1.00 88.56 226 ILE A C 1
ATOM 1918 O O . ILE A 1 226 ? -13.498 14.738 19.346 1.00 88.56 226 ILE A O 1
ATOM 1922 N N . ASP A 1 227 ? -14.179 15.044 21.459 1.00 88.62 227 ASP A N 1
ATOM 1923 C CA . ASP A 1 227 ? -13.581 16.371 21.614 1.00 88.62 227 ASP A CA 1
ATOM 1924 C C . ASP A 1 227 ? -12.050 16.294 21.550 1.00 88.62 227 ASP A C 1
ATOM 1926 O O . ASP A 1 227 ? -11.428 17.084 20.836 1.00 88.62 227 ASP A O 1
ATOM 1930 N N . HIS A 1 228 ? -11.447 15.275 22.170 1.00 84.00 228 HIS A N 1
ATOM 1931 C CA . HIS A 1 228 ? -10.021 14.989 22.014 1.00 84.00 228 HIS A CA 1
ATOM 1932 C C . HIS A 1 228 ? -9.668 14.644 20.554 1.00 84.00 228 HIS A C 1
ATOM 1934 O O . HIS A 1 228 ? -8.682 15.144 20.009 1.00 84.00 228 HIS A O 1
ATOM 1940 N N . GLU A 1 229 ? -10.472 13.819 19.874 1.00 82.50 229 GLU A N 1
ATOM 1941 C CA . GLU A 1 229 ? -10.276 13.496 18.452 1.00 82.50 229 GLU A CA 1
ATOM 1942 C C . GLU A 1 229 ? -10.338 14.770 17.586 1.00 82.50 229 GLU A C 1
ATOM 1944 O O . GLU A 1 229 ? -9.457 14.992 16.754 1.00 82.50 229 GLU A O 1
ATOM 1949 N N . MET A 1 230 ? -11.291 15.674 17.833 1.00 86.38 230 MET A N 1
ATOM 1950 C CA . MET A 1 230 ? -11.361 16.970 17.147 1.00 86.38 230 MET A CA 1
ATOM 1951 C C . MET A 1 230 ? -10.154 17.864 17.431 1.00 86.38 230 MET A C 1
ATOM 1953 O O . MET A 1 230 ? -9.647 18.471 16.488 1.00 86.38 230 MET A O 1
ATOM 1957 N N . ALA A 1 231 ? -9.702 17.960 18.685 1.00 85.88 231 ALA A N 1
ATOM 1958 C CA . ALA A 1 231 ? -8.532 18.755 19.058 1.00 85.88 231 ALA A CA 1
ATOM 1959 C C . ALA A 1 231 ? -7.292 18.281 18.288 1.00 85.88 231 ALA A C 1
ATOM 1961 O O . ALA A 1 231 ? -6.668 19.063 17.576 1.00 85.88 231 ALA A O 1
ATOM 1962 N N . THR A 1 232 ? -7.039 16.968 18.272 1.00 84.00 232 THR A N 1
ATOM 1963 C CA . THR A 1 232 ? -5.902 16.402 17.526 1.00 84.00 232 THR A CA 1
ATOM 1964 C C . THR A 1 232 ? -5.981 16.640 16.014 1.00 84.00 232 THR A C 1
ATOM 1966 O O . THR A 1 232 ? -4.948 16.795 15.356 1.00 84.00 232 THR A O 1
ATOM 1969 N N . ILE A 1 233 ? -7.188 16.676 15.434 1.00 84.25 233 ILE A N 1
ATOM 1970 C CA . ILE A 1 233 ? -7.384 17.006 14.015 1.00 84.25 233 ILE A CA 1
ATOM 1971 C C . ILE A 1 233 ? -7.105 18.494 13.768 1.00 84.25 233 ILE A C 1
ATOM 1973 O O . ILE A 1 233 ? -6.404 18.820 12.810 1.00 84.25 233 ILE A O 1
ATOM 1977 N N . ARG A 1 234 ? -7.610 19.388 14.629 1.00 83.38 234 ARG A N 1
ATOM 1978 C CA . ARG A 1 234 ? -7.398 20.843 14.523 1.00 83.38 234 ARG A CA 1
ATOM 1979 C C . ARG A 1 234 ? -5.930 21.221 14.682 1.00 83.38 234 ARG A C 1
ATOM 1981 O O . ARG A 1 234 ? -5.430 21.990 13.867 1.00 83.38 234 ARG A O 1
ATOM 1988 N N . ASP A 1 235 ? -5.220 20.619 15.633 1.00 84.50 235 ASP A N 1
ATOM 1989 C CA . ASP A 1 235 ? -3.779 20.836 15.817 1.00 84.50 235 ASP A CA 1
ATOM 1990 C C . ASP A 1 235 ? -2.990 20.462 14.559 1.00 84.50 235 ASP A C 1
ATOM 1992 O O . ASP A 1 235 ? -2.032 21.135 14.176 1.00 84.50 235 ASP A O 1
ATOM 1996 N N . ARG A 1 236 ? -3.412 19.401 13.860 1.00 76.56 236 ARG A N 1
ATOM 1997 C CA . ARG A 1 236 ? -2.820 19.017 12.572 1.00 76.56 236 ARG A CA 1
ATOM 1998 C C . ARG A 1 236 ? -3.155 19.999 11.454 1.00 76.56 236 ARG A C 1
ATOM 2000 O O . ARG A 1 236 ? -2.290 20.248 10.619 1.00 76.56 236 ARG A O 1
ATOM 2007 N N . GLU A 1 237 ? -4.369 20.547 11.411 1.00 77.69 237 GLU A N 1
ATOM 2008 C CA . GLU A 1 237 ? -4.708 21.614 10.459 1.00 77.69 237 GLU A CA 1
ATOM 2009 C C . GLU A 1 237 ? -3.883 22.879 10.709 1.00 77.69 237 GLU A C 1
ATOM 2011 O O . GLU A 1 237 ? -3.375 23.463 9.753 1.00 77.69 237 GLU A O 1
ATOM 2016 N N . GLY A 1 238 ? -3.685 23.253 11.977 1.00 73.94 238 GLY A N 1
ATOM 2017 C CA . GLY A 1 238 ? -2.816 24.360 12.378 1.00 73.94 238 GLY A CA 1
ATOM 2018 C C . GLY A 1 238 ? -1.370 24.146 11.930 1.00 73.94 238 GLY A C 1
ATOM 2019 O O . GLY A 1 238 ? -0.822 24.987 11.222 1.00 73.94 238 GLY A O 1
ATOM 2020 N N . LYS A 1 239 ? -0.788 22.973 12.223 1.00 71.00 239 LYS A N 1
ATOM 2021 C CA . LYS A 1 239 ? 0.581 22.610 11.802 1.00 71.00 239 LYS A CA 1
ATOM 2022 C C . LYS A 1 239 ? 0.765 22.549 10.282 1.00 71.00 239 LYS A C 1
ATOM 2024 O O . LYS A 1 239 ? 1.835 22.883 9.784 1.00 71.00 239 LYS A O 1
ATOM 2029 N N . LYS A 1 240 ? -0.263 22.137 9.529 1.00 60.28 240 LYS A N 1
ATOM 2030 C CA . LYS A 1 240 ? -0.238 22.176 8.055 1.00 60.28 240 LYS A CA 1
ATOM 2031 C C . LYS A 1 240 ? -0.257 23.606 7.508 1.00 60.28 240 LYS A C 1
ATOM 2033 O O . LYS A 1 240 ? 0.344 23.841 6.468 1.00 60.28 240 LYS A O 1
ATOM 2038 N N . LYS A 1 241 ? -0.931 24.546 8.182 1.00 59.81 241 LYS A N 1
ATOM 2039 C CA . LYS A 1 241 ? -0.965 25.968 7.793 1.00 59.81 241 LYS A CA 1
ATOM 2040 C C . LYS A 1 241 ? 0.297 26.732 8.211 1.00 59.81 241 LYS A C 1
ATOM 2042 O O . LYS A 1 241 ? 0.713 27.628 7.491 1.00 59.81 241 LYS A O 1
ATOM 2047 N N . SER A 1 242 ? 0.916 26.365 9.335 1.00 50.69 242 SER A N 1
ATOM 2048 C CA . SER A 1 242 ? 2.132 27.004 9.863 1.00 50.69 242 SER A CA 1
ATOM 2049 C C . SER A 1 242 ? 3.441 26.450 9.288 1.00 50.69 242 SER A C 1
ATOM 2051 O O . SER A 1 242 ? 4.511 26.847 9.737 1.00 50.69 242 SER A O 1
ATOM 2053 N N . SER A 1 243 ? 3.386 25.527 8.324 1.00 42.06 243 SER A N 1
ATOM 2054 C CA . SER A 1 243 ? 4.540 25.127 7.513 1.00 42.06 243 SER A CA 1
ATOM 2055 C C . SER A 1 243 ? 4.474 25.872 6.175 1.00 42.06 243 SER A C 1
ATOM 2057 O O . SER A 1 243 ? 3.970 25.324 5.192 1.00 42.06 243 SER A O 1
ATOM 2059 N N . PRO A 1 244 ? 4.920 27.141 6.102 1.00 44.09 244 PRO A N 1
ATOM 2060 C CA . PRO A 1 244 ? 5.118 27.776 4.817 1.00 44.09 244 PRO A CA 1
ATOM 2061 C C . PRO A 1 244 ? 6.262 27.059 4.094 1.00 44.09 244 PRO A C 1
ATOM 2063 O O . PRO A 1 244 ? 7.244 26.634 4.707 1.00 44.09 244 PRO A O 1
ATOM 2066 N N . ARG A 1 245 ? 6.093 26.923 2.774 1.00 44.84 245 ARG A N 1
ATOM 2067 C CA . ARG A 1 245 ? 7.132 26.638 1.777 1.00 44.84 245 ARG A CA 1
ATOM 2068 C C . ARG A 1 245 ? 8.518 27.030 2.304 1.00 44.84 245 ARG A C 1
ATOM 2070 O O . ARG A 1 245 ? 8.793 28.219 2.434 1.00 44.84 245 ARG A O 1
ATOM 2077 N N . LYS A 1 246 ? 9.416 26.059 2.508 1.00 42.06 246 LYS A N 1
ATOM 2078 C CA . LYS A 1 246 ? 10.852 26.334 2.380 1.00 42.06 246 LYS A CA 1
ATOM 2079 C C . LYS A 1 246 ? 11.053 26.797 0.940 1.00 42.06 246 LYS A C 1
ATOM 2081 O O . LYS A 1 246 ? 11.087 25.989 0.012 1.00 42.06 246 LYS A O 1
ATOM 2086 N N . SER A 1 247 ? 11.062 28.111 0.759 1.00 43.38 247 SER A N 1
ATOM 2087 C CA . SER A 1 247 ? 11.581 28.767 -0.423 1.00 43.38 247 SER A CA 1
ATOM 2088 C C . SER A 1 247 ? 12.968 28.194 -0.688 1.00 43.38 247 SER A C 1
ATOM 2090 O O . SER A 1 247 ? 13.833 28.147 0.185 1.00 43.38 247 SER A O 1
ATOM 2092 N N . ARG A 1 248 ? 13.146 27.704 -1.912 1.00 44.38 248 ARG A N 1
ATOM 2093 C CA . ARG A 1 248 ? 14.448 27.463 -2.517 1.00 44.38 248 ARG A CA 1
ATOM 2094 C C . ARG A 1 248 ? 15.254 28.762 -2.417 1.00 44.38 248 ARG A C 1
ATOM 2096 O O . ARG A 1 248 ? 15.063 29.657 -3.231 1.00 44.38 248 ARG A O 1
ATOM 2103 N N . SER A 1 249 ? 16.141 28.877 -1.436 1.00 43.91 249 SER A N 1
ATOM 2104 C CA . SER A 1 249 ? 17.287 29.772 -1.550 1.00 43.91 249 SER A CA 1
ATOM 2105 C C . SER A 1 249 ? 18.285 29.076 -2.470 1.00 43.91 249 SER A C 1
ATOM 2107 O O . SER A 1 249 ? 19.106 28.272 -2.032 1.00 43.91 249 SER A O 1
ATOM 2109 N N . THR A 1 250 ? 18.162 29.325 -3.770 1.00 46.22 250 THR A N 1
ATOM 2110 C CA . THR A 1 250 ? 19.251 29.105 -4.721 1.00 46.22 250 THR A CA 1
ATOM 2111 C C . THR A 1 250 ? 20.450 29.916 -4.250 1.00 46.22 250 THR A C 1
ATOM 2113 O O . THR A 1 250 ? 20.471 31.141 -4.359 1.00 46.22 250 THR A O 1
ATOM 2116 N N . SER A 1 251 ? 21.437 29.218 -3.701 1.00 44.62 251 SER A N 1
ATOM 2117 C CA . SER A 1 251 ? 22.795 29.704 -3.521 1.00 44.62 251 SER A CA 1
ATOM 2118 C C . SER A 1 251 ? 23.353 30.099 -4.889 1.00 44.62 251 SER A C 1
ATOM 2120 O O . SER A 1 251 ? 23.739 29.243 -5.683 1.00 44.62 251 SER A O 1
ATOM 2122 N N . ARG A 1 252 ? 23.372 31.401 -5.181 1.00 45.03 252 ARG A N 1
ATOM 2123 C CA . ARG A 1 252 ? 24.179 31.970 -6.262 1.00 45.03 252 ARG A CA 1
ATOM 2124 C C . ARG A 1 252 ? 25.622 32.030 -5.766 1.00 45.03 252 ARG A C 1
ATOM 2126 O O . ARG A 1 252 ? 26.049 32.987 -5.132 1.00 45.03 252 ARG A O 1
ATOM 2133 N N . THR A 1 253 ? 26.363 30.964 -6.023 1.00 46.88 253 THR A N 1
ATOM 2134 C CA . THR A 1 253 ? 27.822 30.971 -6.040 1.00 46.88 253 THR A CA 1
ATOM 2135 C C . THR A 1 253 ? 28.264 31.684 -7.316 1.00 46.88 253 THR A C 1
ATOM 2137 O O . THR A 1 253 ? 28.287 31.092 -8.387 1.00 46.88 253 THR A O 1
ATOM 2140 N N . THR A 1 254 ? 28.635 32.957 -7.212 1.00 46.75 254 THR A N 1
ATOM 2141 C CA . THR A 1 254 ? 29.504 33.613 -8.200 1.00 46.75 254 THR A CA 1
ATOM 2142 C C . THR A 1 254 ? 30.820 33.958 -7.518 1.00 46.75 254 THR A C 1
ATOM 2144 O O . THR A 1 254 ? 30.997 35.025 -6.938 1.00 46.75 254 THR A O 1
ATOM 2147 N N . LYS A 1 255 ? 31.734 32.984 -7.564 1.00 50.34 255 LYS A N 1
ATOM 2148 C CA . LYS A 1 255 ? 33.186 33.177 -7.507 1.00 50.34 255 LYS A CA 1
ATOM 2149 C C . LYS A 1 255 ? 33.652 33.444 -8.944 1.00 50.34 255 LYS A C 1
ATOM 2151 O O . LYS A 1 255 ? 33.308 32.650 -9.811 1.00 50.34 255 LYS A O 1
ATOM 2156 N N . SER A 1 256 ? 34.445 34.502 -9.139 1.00 44.19 256 SER A N 1
ATOM 2157 C CA . SER A 1 256 ? 35.276 34.883 -10.311 1.00 44.19 256 SER A CA 1
ATOM 2158 C C . SER A 1 256 ? 34.990 36.358 -10.640 1.00 44.19 256 SER A C 1
ATOM 2160 O O . SER A 1 256 ? 33.834 36.717 -10.782 1.00 44.19 256 SER A O 1
ATOM 2162 N N . SER A 1 257 ? 35.923 37.307 -10.702 1.00 47.50 257 SER A N 1
ATOM 2163 C CA . SER A 1 257 ? 37.366 37.232 -10.901 1.00 47.50 257 SER A CA 1
ATOM 2164 C C . SER A 1 257 ? 38.069 38.409 -10.215 1.00 47.50 257 SER A C 1
ATOM 2166 O O . SER A 1 257 ? 37.746 39.573 -10.439 1.00 47.50 257 SER A O 1
ATOM 2168 N N . LYS A 1 258 ? 39.099 38.086 -9.436 1.00 51.28 258 LYS A N 1
ATOM 2169 C CA . LYS A 1 258 ? 40.152 38.989 -8.975 1.00 51.28 258 LYS A CA 1
ATOM 2170 C C . LYS A 1 258 ? 41.223 39.028 -10.075 1.00 51.28 258 LYS A C 1
ATOM 2172 O O . LYS A 1 258 ? 41.930 38.041 -10.250 1.00 51.28 258 LYS A O 1
ATOM 2177 N N . LYS A 1 259 ? 41.353 40.129 -10.819 1.00 53.12 259 LYS A N 1
ATOM 2178 C CA . LYS A 1 259 ? 42.522 40.418 -11.677 1.00 53.12 259 LYS A CA 1
ATOM 2179 C C . LYS A 1 259 ? 42.737 41.940 -11.649 1.00 53.12 259 LYS A C 1
ATOM 2181 O O . LYS A 1 259 ? 41.891 42.681 -12.115 1.00 53.12 259 LYS A O 1
ATOM 2186 N N . ARG A 1 260 ? 43.610 42.414 -10.754 1.00 48.47 260 ARG A N 1
ATOM 2187 C CA . ARG A 1 260 ? 45.020 42.795 -11.000 1.00 48.47 260 ARG A CA 1
ATOM 2188 C C . ARG A 1 260 ? 45.113 44.178 -11.663 1.00 48.47 260 ARG A C 1
ATOM 2190 O O . ARG A 1 260 ? 44.745 44.324 -12.817 1.00 48.47 260 ARG A O 1
ATOM 2197 N N . GLY A 1 261 ? 45.645 45.154 -10.927 1.00 45.50 261 GLY A N 1
ATOM 2198 C CA . GLY A 1 261 ? 45.973 46.479 -11.454 1.00 45.50 261 GLY A CA 1
ATOM 2199 C C . GLY A 1 261 ? 46.258 47.496 -10.351 1.00 45.50 261 GLY A C 1
ATOM 2200 O O . GLY A 1 261 ? 45.397 48.297 -10.013 1.00 45.50 261 GLY A O 1
ATOM 2201 N N . LYS A 1 262 ? 47.455 47.445 -9.755 1.00 57.34 262 LYS A N 1
ATOM 2202 C CA . LYS A 1 262 ? 48.015 48.546 -8.959 1.00 57.34 262 LYS A CA 1
ATOM 2203 C C . LYS A 1 262 ? 49.500 48.672 -9.313 1.00 57.34 262 LYS A C 1
ATOM 2205 O O . LYS A 1 262 ? 50.213 47.684 -9.151 1.00 57.34 262 LYS A O 1
ATOM 2210 N N . ARG A 1 263 ? 49.910 49.901 -9.667 1.00 50.44 263 ARG A N 1
ATOM 2211 C CA . ARG A 1 263 ? 51.288 50.425 -9.823 1.00 50.44 263 ARG A CA 1
ATOM 2212 C C . ARG A 1 263 ? 52.002 49.943 -11.100 1.00 50.44 263 ARG A C 1
ATOM 2214 O O . ARG A 1 263 ? 51.977 48.756 -11.390 1.00 50.44 263 ARG A O 1
ATOM 2221 N N . LYS A 1 264 ? 52.650 50.791 -11.897 1.00 53.81 264 LYS A N 1
ATOM 2222 C CA . LYS A 1 264 ? 53.271 52.103 -11.645 1.00 53.81 264 LYS A CA 1
ATOM 2223 C C . LYS A 1 264 ? 52.626 53.228 -12.441 1.00 53.81 264 LYS A C 1
ATOM 2225 O O . LYS A 1 264 ? 52.111 52.925 -13.535 1.00 53.81 264 LYS A O 1
#